Protein AF-A0A6A5API4-F1 (afdb_monomer_lite)

Structure (mmCIF, N/CA/C/O backbone):
data_AF-A0A6A5API4-F1
#
_entry.id   AF-A0A6A5API4-F1
#
loop_
_atom_site.group_PDB
_atom_site.id
_atom_site.type_symbol
_atom_site.label_atom_id
_atom_site.label_alt_id
_atom_site.label_comp_id
_atom_site.label_asym_id
_atom_site.label_entity_id
_atom_site.label_seq_id
_atom_site.pdbx_PDB_ins_code
_atom_site.Cartn_x
_atom_site.Cartn_y
_atom_site.Cartn_z
_atom_site.occupancy
_atom_site.B_iso_or_equiv
_atom_site.auth_seq_id
_atom_site.auth_comp_id
_atom_site.auth_asym_id
_atom_site.auth_atom_id
_atom_site.pdbx_PDB_model_num
ATOM 1 N N . MET A 1 1 ? 27.567 -7.964 13.835 1.00 29.92 1 MET A N 1
ATOM 2 C CA . MET A 1 1 ? 26.357 -7.331 14.400 1.00 29.92 1 MET A CA 1
ATOM 3 C C . MET A 1 1 ? 25.178 -8.213 14.051 1.00 29.92 1 MET A C 1
ATOM 5 O O . MET A 1 1 ? 24.982 -8.498 12.877 1.00 29.92 1 MET A O 1
ATOM 9 N N . ALA A 1 2 ? 24.516 -8.763 15.067 1.00 24.64 2 ALA A N 1
ATOM 10 C CA . ALA A 1 2 ? 23.470 -9.762 14.903 1.00 24.64 2 ALA A CA 1
ATOM 11 C C . ALA A 1 2 ? 22.270 -9.162 14.160 1.00 24.64 2 ALA A C 1
ATOM 13 O O . ALA A 1 2 ? 21.699 -8.164 14.591 1.00 24.64 2 ALA A O 1
ATOM 14 N N . SER A 1 3 ? 21.918 -9.781 13.036 1.00 27.48 3 SER A N 1
ATOM 15 C CA . SER A 1 3 ? 20.654 -9.578 12.340 1.00 27.48 3 SER A CA 1
ATOM 16 C C . SER A 1 3 ? 19.529 -10.035 13.265 1.00 27.48 3 SER A C 1
ATOM 18 O O . SER A 1 3 ? 19.283 -11.233 13.397 1.00 27.48 3 SER A O 1
ATOM 20 N N . THR A 1 4 ? 18.851 -9.093 13.913 1.00 28.34 4 THR A N 1
ATOM 21 C CA . THR A 1 4 ? 17.563 -9.324 14.564 1.00 28.34 4 THR A CA 1
ATOM 22 C C . THR A 1 4 ? 16.522 -9.600 13.483 1.00 28.34 4 THR A C 1
ATOM 24 O O . THR A 1 4 ? 15.825 -8.712 12.995 1.00 28.34 4 THR A O 1
ATOM 27 N N . THR A 1 5 ? 16.419 -10.864 13.079 1.00 35.66 5 THR A N 1
ATOM 28 C CA . THR A 1 5 ? 15.205 -11.392 12.460 1.00 35.66 5 THR A CA 1
ATOM 29 C C . THR A 1 5 ? 14.081 -11.200 13.472 1.00 35.66 5 THR A C 1
ATOM 31 O O . THR A 1 5 ? 13.998 -11.942 14.449 1.00 35.66 5 THR A O 1
ATOM 34 N N . GLY A 1 6 ? 13.275 -10.151 13.302 1.00 35.44 6 GLY A N 1
ATOM 35 C CA . GLY A 1 6 ? 12.105 -9.915 14.139 1.00 35.44 6 GLY A CA 1
ATOM 36 C C . GLY A 1 6 ? 11.166 -11.108 14.018 1.00 35.44 6 GLY A C 1
ATOM 37 O O . GLY A 1 6 ? 10.598 -11.332 12.951 1.00 35.44 6 GLY A O 1
ATOM 38 N N . ALA A 1 7 ? 11.050 -11.894 15.088 1.00 43.47 7 ALA A N 1
ATOM 39 C CA . ALA A 1 7 ? 10.002 -12.895 15.207 1.00 43.47 7 ALA A CA 1
ATOM 40 C C . ALA A 1 7 ? 8.650 -12.198 14.999 1.00 43.47 7 ALA A C 1
ATOM 42 O O . ALA A 1 7 ? 8.415 -11.126 15.561 1.00 43.47 7 ALA A O 1
ATOM 43 N N . ALA A 1 8 ? 7.788 -12.779 14.163 1.00 53.00 8 ALA A N 1
ATOM 44 C CA . ALA A 1 8 ? 6.417 -12.310 14.026 1.00 53.00 8 ALA A CA 1
ATOM 45 C C . ALA A 1 8 ? 5.763 -12.369 15.411 1.00 53.00 8 ALA A C 1
ATOM 47 O O . ALA A 1 8 ? 5.697 -13.442 16.017 1.00 53.00 8 ALA A O 1
ATOM 48 N N . LYS A 1 9 ? 5.351 -11.216 15.943 1.00 64.31 9 LYS A N 1
ATOM 49 C CA . LYS A 1 9 ? 4.597 -11.188 17.193 1.00 64.31 9 LYS A CA 1
ATOM 50 C C . LYS A 1 9 ? 3.247 -11.861 16.961 1.00 64.31 9 LYS A C 1
ATOM 52 O O . LYS A 1 9 ? 2.684 -11.783 15.870 1.00 64.31 9 LYS A O 1
ATOM 57 N N . ARG A 1 10 ? 2.755 -12.571 17.973 1.00 80.81 10 ARG A N 1
ATOM 58 C CA . ARG A 1 10 ? 1.446 -13.230 17.904 1.00 80.81 10 ARG A CA 1
ATOM 59 C C . ARG A 1 10 ? 0.361 -12.164 18.056 1.00 80.81 10 ARG A C 1
ATOM 61 O O . ARG A 1 10 ? 0.526 -11.272 18.872 1.00 80.81 10 ARG A O 1
ATOM 68 N N . HIS A 1 11 ? -0.718 -12.247 17.288 1.00 84.44 11 HIS A N 1
ATOM 69 C CA . HIS A 1 11 ? -1.868 -11.341 17.395 1.00 84.44 11 HIS A CA 1
ATOM 70 C C . HIS A 1 11 ? -3.109 -12.137 17.808 1.00 84.44 11 HIS A C 1
ATOM 72 O O . HIS A 1 11 ? -3.187 -13.337 17.536 1.00 84.44 11 HIS A O 1
ATOM 78 N N . ILE A 1 12 ? -4.066 -11.467 18.447 1.00 88.19 12 ILE A N 1
ATOM 79 C CA . ILE A 1 12 ? -5.386 -12.011 18.798 1.00 88.19 12 ILE A CA 1
ATOM 80 C C . ILE A 1 12 ? -6.491 -11.124 18.216 1.00 88.19 12 ILE A C 1
ATOM 82 O O . ILE A 1 12 ? -6.223 -10.013 17.759 1.00 88.19 12 ILE A O 1
ATOM 86 N N . THR A 1 13 ? -7.72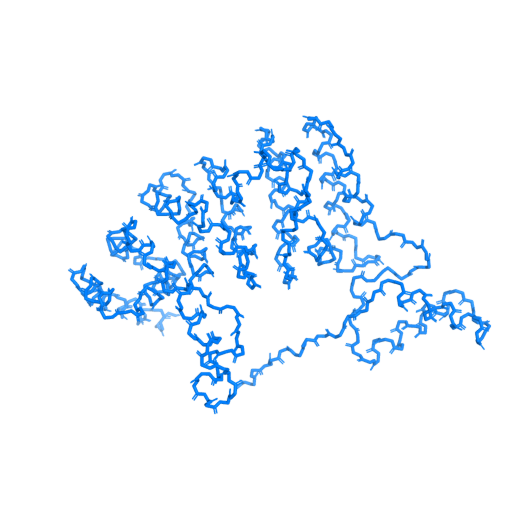4 -11.625 18.216 1.00 87.69 13 THR A N 1
ATOM 87 C CA . THR A 1 13 ? -8.907 -10.848 17.814 1.00 87.69 13 THR A CA 1
ATOM 88 C C . THR A 1 13 ? -9.493 -10.085 19.003 1.00 87.69 13 THR A C 1
ATOM 90 O O . THR A 1 13 ? -9.201 -10.415 20.156 1.00 87.69 13 THR A O 1
ATOM 93 N N . GLN A 1 14 ? -10.332 -9.078 18.735 1.00 89.06 14 GLN A N 1
ATOM 94 C CA . GLN A 1 14 ? -11.056 -8.371 19.798 1.00 89.06 14 GLN A CA 1
ATOM 95 C C . GLN A 1 14 ? -12.008 -9.321 20.533 1.00 89.06 14 GLN A C 1
ATOM 97 O O . GLN A 1 14 ? -12.140 -9.228 21.748 1.00 89.06 14 GLN A O 1
ATOM 102 N N . GLU A 1 15 ? -12.624 -10.265 19.820 1.00 89.81 15 GLU A N 1
ATOM 103 C CA . GLU A 1 15 ? -13.504 -11.280 20.396 1.00 89.81 15 GLU A CA 1
ATOM 104 C C . GLU A 1 15 ? -12.752 -12.154 21.406 1.00 89.81 15 GLU A C 1
ATOM 106 O O . GLU A 1 15 ? -13.217 -12.312 22.530 1.00 89.81 15 GLU A O 1
ATOM 111 N N . THR A 1 16 ? -11.555 -12.634 21.047 1.00 92.31 16 THR A N 1
ATOM 112 C CA . THR A 1 16 ? -10.696 -13.423 21.948 1.00 92.31 16 THR A CA 1
ATOM 113 C C . THR A 1 16 ? -10.280 -12.632 23.189 1.00 92.31 16 THR A C 1
ATOM 115 O O . THR A 1 16 ? -10.214 -13.186 24.283 1.00 92.31 16 THR A O 1
ATOM 118 N N . PHE A 1 17 ? -9.992 -11.336 23.039 1.00 93.69 17 PHE A N 1
ATOM 119 C CA . PHE A 1 17 ? -9.672 -10.482 24.181 1.00 93.69 17 PHE A CA 1
ATOM 120 C C . PHE A 1 17 ? -10.887 -10.298 25.101 1.00 93.69 17 PHE A C 1
ATOM 122 O O . PHE A 1 17 ? -10.774 -10.493 26.307 1.00 93.69 17 PHE A O 1
ATOM 129 N N . ASN A 1 18 ? -12.055 -9.978 24.537 1.00 93.06 18 ASN A N 1
ATOM 130 C CA . ASN A 1 18 ? -13.286 -9.768 25.302 1.00 93.06 18 ASN A CA 1
ATOM 131 C C . ASN A 1 18 ? -13.759 -11.046 26.010 1.00 93.06 18 ASN A C 1
ATOM 133 O O . ASN A 1 18 ? -14.311 -10.963 27.102 1.00 93.06 18 ASN A O 1
ATOM 137 N N . GLU A 1 19 ? -13.569 -12.214 25.392 1.00 94.56 19 GLU A N 1
ATOM 138 C CA . GLU A 1 19 ? -13.860 -13.516 26.002 1.00 94.56 19 GLU A CA 1
ATOM 139 C C . GLU A 1 19 ? -12.984 -13.755 27.232 1.00 94.56 19 GLU A C 1
ATOM 141 O O . GLU A 1 19 ? -13.527 -13.993 28.302 1.00 94.56 19 GLU A O 1
ATOM 146 N N . CYS A 1 20 ? -11.671 -13.538 27.123 1.00 94.50 20 CYS A N 1
ATOM 147 C CA . CYS A 1 20 ? -10.743 -13.637 28.253 1.00 94.50 20 CYS A CA 1
ATOM 148 C C . CYS A 1 20 ? -11.100 -12.673 29.402 1.00 94.50 20 CYS A C 1
ATOM 150 O O . CYS A 1 20 ? -11.129 -13.066 30.564 1.00 94.50 20 CYS A O 1
ATOM 152 N N . VAL A 1 21 ? -11.443 -11.416 29.095 1.00 94.94 21 VAL A N 1
ATOM 153 C CA . VAL A 1 21 ? -11.881 -10.461 30.129 1.00 94.94 21 VAL A CA 1
ATOM 154 C C . VAL A 1 21 ? -13.167 -10.941 30.809 1.00 94.94 21 VAL A C 1
ATOM 156 O O . VAL A 1 21 ? -13.280 -10.847 32.028 1.00 94.94 21 VAL A O 1
ATOM 159 N N . ARG A 1 22 ? -14.127 -11.483 30.049 1.00 94.38 22 ARG A N 1
ATOM 160 C CA . ARG A 1 22 ? -15.382 -12.009 30.601 1.00 94.38 22 ARG A CA 1
ATOM 161 C C . ARG A 1 22 ? -15.150 -13.240 31.474 1.00 94.38 22 ARG A C 1
ATOM 163 O O . ARG A 1 22 ? -15.705 -13.299 32.564 1.00 94.38 22 ARG A O 1
ATOM 170 N N . GLU A 1 23 ? -14.302 -14.167 31.035 1.00 94.88 23 GLU A N 1
ATOM 171 C CA . GLU A 1 23 ? -13.872 -15.319 31.836 1.00 94.88 23 GLU A CA 1
ATOM 172 C C . GLU A 1 23 ? -13.218 -14.855 33.141 1.00 94.88 23 GLU A C 1
ATOM 174 O O . GLU A 1 23 ? -13.574 -15.343 34.208 1.00 94.88 23 GLU A O 1
ATOM 179 N N . ASN A 1 24 ? -12.355 -13.834 33.096 1.00 94.56 24 ASN A N 1
ATOM 180 C CA . ASN A 1 24 ? -11.731 -13.295 34.303 1.00 94.56 24 ASN A CA 1
ATOM 181 C C . ASN A 1 24 ? -12.751 -12.698 35.287 1.00 94.56 24 ASN A C 1
ATOM 183 O O . ASN A 1 24 ? -12.619 -12.862 36.502 1.00 94.56 24 ASN A O 1
ATOM 187 N N . MET A 1 25 ? -13.782 -12.020 34.776 1.00 95.31 25 MET A N 1
ATOM 188 C CA . MET A 1 25 ? -14.875 -11.499 35.602 1.00 95.31 25 MET A CA 1
ATOM 189 C C . MET A 1 25 ? -15.737 -12.620 36.195 1.00 95.31 25 MET A C 1
ATOM 191 O O . MET A 1 25 ? -16.118 -12.532 37.357 1.00 95.31 25 MET A O 1
ATOM 195 N N . GLU A 1 26 ? -16.054 -13.659 35.418 1.00 95.38 26 GLU A N 1
ATOM 196 C CA . GLU A 1 26 ? -16.953 -14.749 35.825 1.00 95.38 26 GLU A CA 1
ATOM 197 C C . GLU A 1 26 ? -16.276 -15.789 36.733 1.00 95.38 26 GLU A C 1
ATOM 199 O O . GLU A 1 26 ? -16.894 -16.266 37.684 1.00 95.38 26 GLU A O 1
ATOM 204 N N . GLU A 1 27 ? -15.021 -16.153 36.463 1.00 95.69 27 GLU A N 1
ATOM 205 C CA . GLU A 1 27 ? -14.302 -17.197 37.206 1.00 95.69 27 GLU A CA 1
ATOM 206 C C . GLU A 1 27 ? -13.616 -16.670 38.471 1.00 95.69 27 GLU A C 1
ATOM 208 O O . GLU A 1 27 ? -13.481 -17.408 39.452 1.00 95.69 27 GLU A O 1
ATOM 213 N N . PHE A 1 28 ? -13.184 -15.404 38.462 1.00 93.62 28 PHE A N 1
ATOM 214 C CA . PHE A 1 28 ? -12.430 -14.799 39.565 1.00 93.62 28 PHE A CA 1
ATOM 215 C C . PHE A 1 28 ? -13.157 -13.632 40.252 1.00 93.62 28 PHE A C 1
ATOM 217 O O . PHE A 1 28 ? -12.555 -12.982 41.108 1.00 93.62 28 PHE A O 1
ATOM 224 N N . ASP A 1 29 ? -14.426 -13.366 39.906 1.00 93.25 29 ASP A N 1
ATOM 225 C CA . ASP A 1 29 ? -15.250 -12.270 40.451 1.00 93.25 29 ASP A CA 1
ATOM 226 C C . ASP A 1 29 ? -14.553 -10.889 40.376 1.00 93.25 29 ASP A C 1
ATOM 228 O O . ASP A 1 29 ? -14.732 -10.020 41.237 1.00 93.25 29 ASP A O 1
ATOM 232 N N . MET A 1 30 ? -13.715 -10.679 39.353 1.00 93.69 30 MET A N 1
ATOM 233 C CA . MET A 1 30 ? -12.985 -9.425 39.158 1.00 93.69 30 MET A CA 1
ATOM 234 C C . MET A 1 30 ? -13.907 -8.320 38.634 1.00 93.69 30 MET A C 1
ATOM 236 O O . MET A 1 30 ? -14.801 -8.555 37.819 1.00 93.69 30 MET A O 1
ATOM 240 N N . ILE A 1 31 ? -13.652 -7.077 39.052 1.00 94.38 31 ILE A N 1
ATOM 241 C CA . ILE A 1 31 ? -14.267 -5.915 38.401 1.00 94.38 31 ILE A CA 1
ATOM 242 C C . ILE A 1 31 ? -13.677 -5.730 36.998 1.00 94.38 31 ILE A C 1
ATOM 244 O O . ILE A 1 31 ? -12.541 -6.122 36.744 1.00 94.38 31 ILE A O 1
ATOM 248 N N . GLU A 1 32 ? -14.431 -5.102 36.095 1.00 92.56 32 GLU A N 1
ATOM 249 C CA . GLU A 1 32 ? -14.048 -4.946 34.683 1.00 92.56 32 GLU A CA 1
ATOM 250 C C . GLU A 1 32 ? -12.646 -4.337 34.502 1.00 92.56 32 GLU A C 1
ATOM 252 O O . GLU A 1 32 ? -11.853 -4.841 33.712 1.00 92.56 32 GLU A O 1
ATOM 257 N N . GLU A 1 33 ? -12.311 -3.293 35.267 1.00 93.00 33 GLU A N 1
ATOM 258 C CA . GLU A 1 33 ? -11.001 -2.632 35.189 1.00 93.00 33 GLU A CA 1
ATOM 259 C C . GLU A 1 33 ? -9.847 -3.588 35.538 1.00 93.00 33 GLU A C 1
ATOM 261 O O . GLU A 1 33 ? -8.835 -3.624 34.832 1.00 93.00 33 GLU A O 1
ATOM 266 N N . ASP A 1 34 ? -10.025 -4.404 36.579 1.00 94.06 34 ASP A N 1
ATOM 267 C CA . ASP A 1 34 ? -9.032 -5.381 37.032 1.00 94.06 34 ASP A CA 1
ATOM 268 C C . ASP A 1 34 ? -8.939 -6.563 36.058 1.00 94.06 34 ASP A C 1
ATOM 270 O O . ASP A 1 34 ? -7.839 -6.983 35.697 1.00 94.06 34 ASP A O 1
ATOM 274 N N . ALA A 1 35 ? -10.079 -7.047 35.555 1.00 95.44 35 ALA A N 1
ATOM 275 C CA . ALA A 1 35 ? -10.141 -8.129 34.575 1.00 95.44 35 ALA A CA 1
ATOM 276 C C . ALA A 1 35 ? -9.453 -7.750 33.251 1.00 95.44 35 ALA A C 1
ATOM 278 O O . ALA A 1 35 ? -8.732 -8.564 32.667 1.00 95.44 35 ALA A O 1
ATOM 279 N N . ILE A 1 36 ? -9.627 -6.502 32.794 1.00 94.12 36 ILE A N 1
ATOM 280 C CA . ILE A 1 36 ? -8.924 -5.948 31.627 1.00 94.12 36 ILE A CA 1
ATOM 281 C C . ILE A 1 36 ? -7.418 -5.879 31.894 1.00 94.12 36 ILE A C 1
ATOM 283 O O . ILE A 1 36 ? -6.628 -6.283 31.036 1.00 94.12 36 ILE A O 1
ATOM 287 N N . ALA A 1 37 ? -7.003 -5.366 33.056 1.00 94.00 37 ALA A N 1
ATOM 288 C CA . ALA A 1 37 ? -5.587 -5.261 33.407 1.00 94.00 37 ALA A CA 1
ATOM 289 C C . ALA A 1 37 ? -4.903 -6.638 33.471 1.00 94.00 37 ALA A C 1
ATOM 291 O O . ALA A 1 37 ? -3.771 -6.795 32.993 1.00 94.00 37 ALA A O 1
ATOM 292 N N . ASP A 1 38 ? -5.602 -7.642 34.000 1.00 95.25 38 ASP A N 1
ATOM 293 C CA . ASP A 1 38 ? -5.098 -9.010 34.086 1.00 95.25 38 ASP A CA 1
ATOM 294 C C . ASP A 1 38 ? -5.011 -9.672 32.703 1.00 95.25 38 ASP A C 1
ATOM 296 O O . ASP A 1 38 ? -3.948 -10.172 32.328 1.00 95.25 38 ASP A O 1
ATOM 300 N N . ALA A 1 39 ? -6.052 -9.552 31.868 1.00 95.00 39 ALA A N 1
ATOM 301 C CA . ALA A 1 39 ? -6.040 -10.061 30.493 1.00 95.00 39 ALA A CA 1
ATOM 302 C C . ALA A 1 39 ? -4.907 -9.440 29.653 1.00 95.00 39 ALA A C 1
ATOM 304 O O . ALA A 1 39 ? -4.202 -10.142 28.919 1.00 95.00 39 ALA A O 1
ATOM 305 N N . VAL A 1 40 ? -4.675 -8.126 29.785 1.00 94.06 40 VAL A N 1
ATOM 306 C CA . VAL A 1 40 ? -3.535 -7.441 29.148 1.00 94.06 40 VAL A CA 1
ATOM 307 C C . VAL A 1 40 ? -2.217 -8.076 29.589 1.00 94.06 40 VAL A C 1
ATOM 309 O O . VAL A 1 40 ? -1.406 -8.452 28.741 1.00 94.06 40 VAL A O 1
ATOM 312 N N . THR A 1 41 ? -2.025 -8.258 30.897 1.00 94.56 41 THR A N 1
ATOM 313 C CA . THR A 1 41 ? -0.806 -8.858 31.461 1.00 94.56 41 THR A CA 1
ATOM 314 C C . THR A 1 41 ? -0.608 -10.293 30.969 1.00 94.56 41 THR A C 1
ATOM 316 O O . THR A 1 41 ? 0.494 -10.673 30.555 1.00 94.56 41 THR A O 1
ATOM 319 N N . GLN A 1 42 ? -1.676 -11.090 30.939 1.00 94.44 42 GLN A N 1
ATOM 320 C CA . GLN A 1 42 ? -1.658 -12.475 30.484 1.00 94.44 42 GLN A CA 1
ATOM 321 C C . GLN A 1 42 ? -1.228 -12.586 29.017 1.00 94.44 42 GLN A C 1
ATOM 323 O O . GLN A 1 42 ? -0.357 -13.401 28.694 1.00 94.44 42 GLN A O 1
ATOM 328 N N . PHE A 1 43 ? -1.791 -11.776 28.121 1.00 94.69 43 PHE A N 1
ATOM 329 C CA . PHE A 1 43 ? -1.445 -11.812 26.699 1.00 94.69 43 PHE A CA 1
ATOM 330 C C . PHE A 1 43 ? -0.052 -11.233 26.420 1.00 94.69 43 PHE A C 1
ATOM 332 O O . PHE A 1 43 ? 0.726 -11.835 25.671 1.00 94.69 43 PHE A O 1
ATOM 339 N N . GLU A 1 44 ? 0.318 -10.123 27.063 1.00 93.19 44 GLU A N 1
ATOM 340 C CA . GLU A 1 44 ? 1.654 -9.533 26.917 1.00 93.19 44 GLU A CA 1
ATOM 341 C C . GLU A 1 44 ? 2.752 -10.486 27.420 1.00 93.19 44 GLU A C 1
ATOM 343 O O . GLU A 1 44 ? 3.783 -10.634 26.757 1.00 93.19 44 GLU A O 1
ATOM 348 N N . SER A 1 45 ? 2.513 -11.222 28.516 1.00 91.81 45 SER A N 1
ATOM 349 C CA . SER A 1 45 ? 3.455 -12.233 29.034 1.00 91.81 45 SER A CA 1
ATOM 350 C C . SER A 1 45 ? 3.692 -13.396 28.059 1.00 91.81 45 SER A C 1
ATOM 352 O O . SER A 1 45 ? 4.771 -13.991 28.032 1.00 91.81 45 SER A O 1
ATOM 354 N N . GLN A 1 46 ? 2.716 -13.680 27.192 1.00 91.25 46 GLN A N 1
ATOM 355 C CA . GLN A 1 46 ? 2.821 -14.659 26.111 1.00 91.25 46 GLN A CA 1
ATOM 356 C C . GLN A 1 46 ? 3.447 -14.066 24.836 1.00 91.25 46 GLN A C 1
ATOM 358 O O . GLN A 1 46 ? 3.622 -14.772 23.837 1.00 91.25 46 GLN A O 1
ATOM 363 N N . GLY A 1 47 ? 3.814 -12.784 24.838 1.00 87.88 47 GLY A N 1
ATOM 364 C CA . GLY A 1 47 ? 4.359 -12.088 23.675 1.00 87.88 47 GLY A CA 1
ATOM 365 C C . GLY A 1 47 ? 3.319 -11.818 22.585 1.00 87.88 47 GLY A C 1
ATOM 366 O O . GLY A 1 47 ? 3.675 -11.790 21.402 1.00 87.88 47 GLY A O 1
ATOM 367 N N . VAL A 1 48 ? 2.045 -11.675 22.966 1.00 90.19 48 VAL A N 1
ATOM 368 C CA . VAL A 1 48 ? 0.981 -11.211 22.069 1.00 90.19 48 VAL A CA 1
ATOM 369 C C . VAL A 1 48 ? 1.072 -9.693 21.912 1.00 90.19 48 VAL A C 1
ATOM 371 O O . VAL A 1 48 ? 1.274 -8.968 22.883 1.00 90.19 48 VAL A O 1
ATOM 374 N N . ASP A 1 49 ? 0.939 -9.205 20.681 1.00 86.19 49 ASP A N 1
ATOM 375 C CA . ASP A 1 49 ? 0.830 -7.782 20.379 1.00 86.19 49 ASP A CA 1
ATOM 376 C C . ASP A 1 49 ? -0.634 -7.335 20.470 1.00 86.19 49 ASP A C 1
ATOM 378 O O . ASP A 1 49 ? -1.475 -7.752 19.672 1.00 86.19 49 ASP A O 1
ATOM 382 N N . LEU A 1 50 ? -0.926 -6.482 21.451 1.00 88.69 50 LEU A N 1
ATOM 383 C CA . LEU A 1 50 ? -2.256 -5.921 21.698 1.00 88.69 50 LEU A CA 1
ATOM 384 C C . LEU A 1 50 ? -2.446 -4.536 21.064 1.00 88.69 50 LEU A C 1
ATOM 386 O O . LEU A 1 50 ? -3.426 -3.860 21.364 1.00 88.69 50 LEU A O 1
ATOM 390 N N . SER A 1 51 ? -1.529 -4.079 20.204 1.00 85.81 51 SER A N 1
ATOM 391 C CA . SER A 1 51 ? -1.604 -2.732 19.620 1.00 85.81 51 SER A CA 1
ATOM 392 C C . SER A 1 51 ? -2.896 -2.476 18.849 1.00 85.81 51 SER A C 1
ATOM 394 O O . SER A 1 51 ? -3.334 -1.335 18.833 1.00 85.81 51 SER A O 1
ATOM 396 N N . THR A 1 52 ? -3.522 -3.497 18.253 1.00 85.69 52 THR A N 1
ATOM 397 C CA . THR A 1 52 ? -4.791 -3.395 17.507 1.00 85.69 52 THR A CA 1
ATOM 398 C C . THR A 1 52 ? -6.045 -3.620 18.360 1.00 85.69 52 THR A C 1
ATOM 400 O O . THR A 1 52 ? -7.151 -3.562 17.821 1.00 85.69 52 THR A O 1
ATOM 403 N N . ILE A 1 53 ? -5.893 -3.916 19.653 1.00 88.06 53 ILE A N 1
ATOM 404 C CA . ILE A 1 53 ? -6.986 -4.279 20.564 1.00 88.06 53 ILE A CA 1
ATOM 405 C C . ILE A 1 53 ? -7.437 -3.052 21.352 1.00 88.06 53 ILE A C 1
ATOM 407 O O . ILE A 1 53 ? -6.620 -2.337 21.931 1.00 88.06 53 ILE A O 1
ATOM 411 N N . VAL A 1 54 ? -8.751 -2.834 21.407 1.00 86.31 54 VAL A N 1
ATOM 412 C CA . VAL A 1 54 ? -9.361 -1.847 22.298 1.00 86.31 54 VAL A CA 1
ATOM 413 C C . VAL A 1 54 ? -9.446 -2.444 23.694 1.00 86.31 54 VAL A C 1
ATOM 415 O O . VAL A 1 54 ? -10.036 -3.505 23.892 1.00 86.31 54 VAL A O 1
ATOM 418 N N . LYS A 1 55 ? -8.879 -1.744 24.675 1.00 88.56 55 LYS A N 1
ATOM 419 C CA . LYS A 1 55 ? -8.868 -2.156 26.087 1.00 88.56 55 LYS A CA 1
ATOM 420 C C . LYS A 1 55 ? -10.168 -1.756 26.800 1.00 88.56 55 LYS A C 1
ATOM 422 O O . LYS A 1 55 ? -10.133 -1.022 27.781 1.00 88.56 55 LYS A O 1
ATOM 427 N N . ALA A 1 56 ? -11.302 -2.177 26.245 1.00 83.44 56 ALA A N 1
ATOM 428 C CA . ALA A 1 56 ? -12.645 -1.963 26.784 1.00 83.44 56 ALA A CA 1
ATOM 429 C C . ALA A 1 56 ? -13.591 -3.059 26.265 1.00 83.44 56 ALA A C 1
ATOM 431 O O . ALA A 1 56 ? -13.462 -3.479 25.110 1.00 83.44 56 ALA A O 1
ATOM 432 N N . LEU A 1 57 ? -14.540 -3.507 27.090 1.00 80.06 57 LEU A N 1
ATOM 433 C CA . LEU A 1 57 ? -15.491 -4.551 26.706 1.00 80.06 57 LEU A CA 1
ATOM 434 C C . LEU A 1 57 ? -16.541 -4.049 25.714 1.00 80.06 57 LEU A C 1
ATOM 436 O O . LEU A 1 57 ? -17.063 -2.945 25.837 1.00 80.06 57 LEU A O 1
ATOM 440 N N . ASP A 1 58 ? -16.863 -4.895 24.733 1.00 75.56 58 ASP A N 1
ATOM 441 C CA . ASP A 1 58 ? -17.960 -4.711 23.770 1.00 75.56 58 ASP A CA 1
ATOM 442 C C . ASP A 1 58 ? -17.951 -3.369 23.002 1.00 75.56 58 ASP A C 1
ATOM 444 O O . ASP A 1 58 ? -18.952 -2.945 22.418 1.00 75.56 58 ASP A O 1
ATOM 448 N N . VAL A 1 59 ? -16.786 -2.718 22.928 1.00 79.19 59 VAL A N 1
ATOM 449 C CA . VAL A 1 59 ? -16.576 -1.494 22.151 1.00 79.19 59 VAL A CA 1
ATOM 450 C C . VAL A 1 59 ? -16.115 -1.842 20.738 1.00 79.19 59 VAL A C 1
ATOM 452 O O . VAL A 1 59 ? -15.106 -2.513 20.524 1.00 79.19 59 VAL A O 1
ATOM 455 N N . VAL A 1 60 ? -16.824 -1.320 19.735 1.00 81.38 60 VAL A N 1
ATOM 456 C CA . VAL A 1 60 ? -16.350 -1.354 18.346 1.00 81.38 60 VAL A CA 1
ATOM 457 C C . VAL A 1 60 ? -15.159 -0.413 18.214 1.00 81.38 60 VAL A C 1
ATOM 459 O O . VAL A 1 60 ? -15.258 0.764 18.558 1.00 81.38 60 VAL A O 1
ATOM 462 N N . HIS A 1 61 ? -14.056 -0.903 17.646 1.00 86.25 61 HIS A N 1
ATOM 463 C CA . HIS A 1 61 ? -12.875 -0.074 17.436 1.00 86.25 61 HIS A CA 1
ATOM 464 C C . HIS A 1 61 ? -13.234 1.225 16.677 1.00 86.25 61 HIS A C 1
ATOM 466 O O . HIS A 1 61 ? -13.830 1.151 15.600 1.00 86.25 61 HIS A O 1
ATOM 472 N N . PRO A 1 62 ? -12.841 2.421 17.157 1.00 88.75 62 PRO A N 1
ATOM 473 C CA . PRO A 1 62 ? -13.235 3.692 16.536 1.00 88.75 62 PRO A CA 1
ATOM 474 C C . PRO A 1 62 ? -12.882 3.795 15.045 1.00 88.75 62 PRO A C 1
ATOM 476 O O . PRO A 1 62 ? -13.686 4.240 14.229 1.00 88.75 62 PRO A O 1
ATOM 479 N N . VAL A 1 63 ? -11.709 3.285 14.658 1.00 90.44 63 VAL A N 1
ATOM 480 C CA . VAL A 1 63 ? -11.298 3.154 13.251 1.00 90.44 63 VAL A CA 1
ATOM 481 C C . VAL A 1 63 ? -12.261 2.323 12.392 1.00 90.44 63 VAL A C 1
ATOM 483 O O . VAL A 1 63 ? -12.527 2.689 11.250 1.00 90.44 63 VAL A O 1
ATOM 486 N N . LEU A 1 64 ? -12.822 1.234 12.934 1.00 89.50 64 LEU A N 1
ATOM 487 C CA . LEU A 1 64 ? -13.809 0.398 12.248 1.00 89.50 64 LEU A CA 1
ATOM 488 C C . LEU A 1 64 ? -15.119 1.158 12.058 1.00 89.50 64 LEU A C 1
ATOM 490 O O . LEU A 1 64 ? -15.715 1.093 10.986 1.00 89.50 64 LEU A O 1
ATOM 494 N N . ALA A 1 65 ? -15.555 1.892 13.083 1.00 91.25 65 ALA A N 1
ATOM 495 C CA . ALA A 1 65 ? -16.741 2.734 12.995 1.00 91.25 65 ALA A CA 1
ATOM 496 C C . ALA A 1 65 ? -16.565 3.833 11.931 1.00 91.25 65 ALA A C 1
ATOM 498 O O . ALA A 1 65 ? -17.433 3.996 11.076 1.00 91.25 65 ALA A O 1
ATOM 499 N N . ALA A 1 66 ? -15.418 4.518 11.914 1.00 93.88 66 ALA A N 1
ATOM 500 C CA . ALA A 1 66 ? -15.106 5.541 10.914 1.00 93.88 66 ALA A CA 1
ATOM 501 C C . ALA A 1 66 ? -15.064 4.974 9.482 1.00 93.88 66 ALA A C 1
ATOM 503 O O . ALA A 1 66 ? -15.620 5.574 8.563 1.00 93.88 66 ALA A O 1
ATOM 504 N N . LEU A 1 67 ? -14.466 3.793 9.283 1.00 92.75 67 LEU A N 1
ATOM 505 C CA . LEU A 1 67 ? -14.463 3.116 7.982 1.00 92.75 67 LEU A CA 1
ATOM 506 C C . LEU A 1 67 ? -15.873 2.723 7.527 1.00 92.75 67 LEU A C 1
ATOM 508 O O . LEU A 1 67 ? -16.197 2.927 6.361 1.00 92.75 67 LEU A O 1
ATOM 512 N N . LYS A 1 68 ? -16.723 2.224 8.435 1.00 92.00 68 LYS A N 1
ATOM 513 C CA . LYS A 1 68 ? -18.127 1.901 8.129 1.00 92.00 68 LYS A CA 1
ATOM 514 C C . LYS A 1 68 ? -18.926 3.130 7.702 1.00 92.00 68 LYS A C 1
ATOM 516 O O . LYS A 1 68 ? -19.757 3.015 6.810 1.00 92.00 68 LYS A O 1
ATOM 521 N N . VAL A 1 69 ? -18.669 4.297 8.299 1.00 94.31 69 VAL A N 1
ATOM 522 C CA . VAL A 1 69 ? -19.301 5.560 7.877 1.00 94.31 69 VAL A CA 1
ATOM 523 C C . VAL A 1 69 ? -18.921 5.891 6.433 1.00 94.31 69 VAL A C 1
ATOM 525 O O . VAL A 1 69 ? -19.806 6.147 5.623 1.00 94.31 69 VAL A O 1
ATOM 528 N N . ILE A 1 70 ? -17.629 5.810 6.090 1.00 94.00 70 ILE A N 1
ATOM 529 C CA . ILE A 1 70 ? -17.163 6.045 4.714 1.00 94.00 70 ILE A CA 1
ATOM 530 C C . ILE A 1 70 ? -17.722 4.993 3.757 1.00 94.00 70 ILE A C 1
ATOM 532 O O . ILE A 1 70 ? -18.040 5.314 2.620 1.00 94.00 70 ILE A O 1
ATOM 536 N N . GLU A 1 71 ? -17.821 3.731 4.166 1.00 90.38 71 GLU A N 1
ATOM 537 C CA . GLU A 1 71 ? -18.346 2.651 3.324 1.00 90.38 71 GLU A CA 1
ATOM 538 C C . GLU A 1 71 ? -19.849 2.813 3.048 1.00 90.38 71 GLU A C 1
ATOM 540 O O . GLU A 1 71 ? -20.285 2.606 1.917 1.00 90.38 71 GLU A O 1
ATOM 545 N N . ALA A 1 72 ? -20.624 3.242 4.048 1.00 90.38 72 ALA A N 1
ATOM 546 C CA . ALA A 1 72 ? -22.071 3.430 3.947 1.00 90.38 72 ALA A CA 1
ATOM 547 C C . ALA A 1 72 ? -22.490 4.712 3.203 1.00 90.38 72 ALA A C 1
ATOM 549 O O . ALA A 1 72 ? -23.644 4.822 2.787 1.00 90.38 72 ALA A O 1
ATOM 550 N N . ASP A 1 73 ? -21.592 5.688 3.044 1.00 89.25 73 ASP A N 1
ATOM 551 C CA . ASP A 1 73 ? -21.913 6.959 2.392 1.00 89.25 73 ASP A CA 1
ATOM 552 C C . ASP A 1 73 ? -22.110 6.796 0.877 1.00 89.25 73 ASP A C 1
ATOM 554 O O . ASP A 1 73 ? -21.170 6.833 0.092 1.00 89.25 73 ASP A O 1
ATOM 558 N N . GLU A 1 74 ? -23.335 6.625 0.403 1.00 85.19 74 GLU A N 1
ATOM 559 C CA . GLU A 1 74 ? -23.579 6.505 -1.038 1.00 85.19 74 GLU A CA 1
ATOM 560 C C . GLU A 1 74 ? -23.532 7.831 -1.813 1.00 85.19 74 GLU A C 1
ATOM 562 O O . GLU A 1 74 ? -23.737 7.816 -3.030 1.00 85.19 74 GLU A O 1
ATOM 567 N N . SER A 1 75 ? -23.283 8.961 -1.145 1.00 86.69 75 SER A N 1
ATOM 568 C CA . SER A 1 75 ? -23.225 10.263 -1.801 1.00 86.69 75 SER A CA 1
ATOM 569 C C . SER A 1 75 ? -21.906 10.478 -2.552 1.00 86.69 75 SER A C 1
ATOM 571 O O . SER A 1 75 ? -20.860 9.919 -2.215 1.00 86.69 75 SER A O 1
ATOM 573 N N . ASP A 1 76 ? -21.966 11.330 -3.576 1.00 83.50 76 ASP A N 1
ATOM 574 C CA . ASP A 1 76 ? -20.794 11.841 -4.294 1.00 83.50 76 ASP A CA 1
ATOM 575 C C . ASP A 1 76 ? -20.335 13.204 -3.719 1.00 83.50 76 ASP A C 1
ATOM 577 O O . ASP A 1 76 ? -19.663 13.979 -4.400 1.00 83.50 76 ASP A O 1
ATOM 581 N N . ASP A 1 77 ? -20.720 13.538 -2.478 1.00 91.06 77 ASP A N 1
ATOM 582 C CA . ASP A 1 77 ? -20.327 14.795 -1.831 1.00 91.06 77 ASP A CA 1
ATOM 583 C C . ASP A 1 77 ? -18.876 14.723 -1.332 1.00 91.06 77 ASP A C 1
ATOM 585 O O . ASP A 1 77 ? -18.567 14.173 -0.272 1.00 91.06 77 ASP A O 1
ATOM 589 N N . GLU A 1 78 ? -17.965 15.328 -2.095 1.00 92.81 78 GLU A N 1
ATOM 590 C CA . GLU A 1 78 ? -16.545 15.386 -1.746 1.00 92.81 78 GLU A CA 1
ATOM 591 C C . GLU A 1 78 ? -16.272 16.147 -0.439 1.00 92.81 78 GLU A C 1
ATOM 593 O O . GLU A 1 78 ? -15.297 15.837 0.245 1.00 92.81 78 GLU A O 1
ATOM 598 N N . THR A 1 79 ? -17.133 17.093 -0.046 1.00 94.19 79 THR A N 1
ATOM 599 C CA . THR A 1 79 ? -16.994 17.811 1.233 1.00 94.19 79 THR A CA 1
ATOM 600 C C . THR A 1 79 ? -17.303 16.877 2.396 1.00 94.19 79 THR A C 1
ATOM 602 O O . THR A 1 79 ? -16.564 16.848 3.382 1.00 94.19 79 THR A O 1
ATOM 605 N N . CYS A 1 80 ? -18.362 16.074 2.263 1.00 94.69 80 CYS A N 1
ATOM 606 C CA . CYS A 1 80 ? -18.706 15.032 3.227 1.00 94.69 80 CYS A CA 1
ATOM 607 C C . CYS A 1 80 ? -17.563 14.016 3.357 1.00 94.69 80 CYS A C 1
ATOM 609 O O . CYS A 1 80 ? -17.070 13.772 4.463 1.00 94.69 80 CYS A O 1
ATOM 611 N N . LEU A 1 81 ? -17.056 13.515 2.224 1.00 95.44 81 LEU A N 1
ATOM 612 C CA . LEU A 1 81 ? -15.915 12.599 2.200 1.00 95.44 81 LEU A CA 1
ATOM 613 C C . LEU A 1 81 ? -14.673 13.215 2.860 1.00 95.44 81 LEU A C 1
ATOM 615 O O . LEU A 1 81 ? -13.977 12.534 3.613 1.00 95.44 81 LEU A O 1
ATOM 619 N N . HIS A 1 82 ? -14.393 14.499 2.621 1.00 96.31 82 HIS A N 1
ATOM 620 C CA . HIS A 1 82 ? -13.275 15.197 3.254 1.00 96.31 82 HIS A CA 1
ATOM 621 C C . HIS A 1 82 ? -13.387 15.174 4.782 1.00 96.31 82 HIS A C 1
ATOM 623 O O . HIS A 1 82 ? -12.433 14.805 5.465 1.00 96.31 82 HIS A O 1
ATOM 629 N N . VAL A 1 83 ? -14.559 15.517 5.322 1.00 96.62 83 VAL A N 1
ATOM 630 C CA . VAL A 1 83 ? -14.815 15.509 6.771 1.00 96.62 83 VAL A CA 1
ATOM 631 C C . VAL A 1 83 ? -14.657 14.102 7.349 1.00 96.62 83 VAL A C 1
ATOM 633 O O . VAL A 1 83 ? -14.015 13.932 8.386 1.00 96.62 83 VAL A O 1
ATOM 636 N N . GLN A 1 84 ? -15.175 13.081 6.666 1.00 96.62 84 GLN A N 1
ATOM 637 C CA . GLN A 1 84 ? -15.030 11.689 7.096 1.00 96.62 84 GLN A CA 1
ATOM 638 C C . GLN A 1 84 ? -13.567 11.224 7.089 1.00 96.62 84 GLN A C 1
ATOM 640 O O . GLN A 1 84 ? -13.133 10.530 8.009 1.00 96.62 84 GLN A O 1
ATOM 645 N N . LEU A 1 85 ? -12.785 11.626 6.083 1.00 96.69 85 LEU A N 1
ATOM 646 C CA . LEU A 1 85 ? -11.354 11.331 6.013 1.00 96.69 85 LEU A CA 1
ATOM 647 C C . LEU A 1 85 ? -10.575 12.015 7.142 1.00 96.69 85 LEU A C 1
ATOM 649 O O . LEU A 1 85 ? -9.682 11.391 7.714 1.00 96.69 85 LEU A O 1
ATOM 653 N N . VAL A 1 86 ? -10.916 13.261 7.494 1.00 95.81 86 VAL A N 1
ATOM 654 C CA . VAL A 1 86 ? -10.334 13.948 8.661 1.00 95.81 86 VAL A CA 1
ATOM 655 C C . VAL A 1 86 ? -10.661 13.180 9.940 1.00 95.81 86 VAL A C 1
ATOM 657 O O . VAL A 1 86 ? -9.748 12.845 10.693 1.00 95.81 86 VAL A O 1
ATOM 660 N N . ALA A 1 87 ? -11.930 12.815 10.142 1.00 94.50 87 ALA A N 1
ATOM 661 C CA . ALA A 1 87 ? -12.355 12.051 11.313 1.00 94.50 87 ALA A CA 1
ATOM 662 C C . ALA A 1 87 ? -11.620 10.704 11.424 1.00 94.50 87 ALA A C 1
ATOM 664 O O . ALA A 1 87 ? -11.196 10.320 12.515 1.00 94.50 87 ALA A O 1
ATOM 665 N N . LEU A 1 88 ? -11.412 10.012 10.297 1.00 94.75 88 LEU A N 1
ATOM 666 C CA . LEU A 1 88 ? -10.626 8.780 10.231 1.00 94.75 88 LEU A CA 1
ATOM 667 C C . LEU A 1 88 ? -9.144 9.017 10.563 1.00 94.75 88 LEU A C 1
ATOM 669 O O . LEU A 1 88 ? -8.556 8.238 11.311 1.00 94.75 88 LEU A O 1
ATOM 673 N N . GLN A 1 89 ? -8.531 10.088 10.048 1.00 92.81 89 GLN A N 1
ATOM 674 C CA . GLN A 1 89 ? -7.149 10.439 10.391 1.00 92.81 89 GLN A CA 1
ATOM 675 C C . GLN A 1 89 ? -6.978 10.807 11.864 1.00 92.81 89 GLN A C 1
ATOM 677 O O . GLN A 1 89 ? -5.907 10.568 12.423 1.00 92.81 89 GLN A O 1
ATOM 682 N N . ASP A 1 90 ? -7.998 11.363 12.507 1.00 91.44 90 ASP A N 1
ATOM 683 C CA . ASP A 1 90 ? -7.951 11.626 13.941 1.00 91.44 90 ASP A CA 1
ATOM 684 C C . ASP A 1 90 ? -7.963 10.322 14.751 1.00 91.44 90 ASP A C 1
ATOM 686 O O . ASP A 1 90 ? -7.186 10.202 15.699 1.00 91.44 90 ASP A O 1
ATOM 690 N N . GLN A 1 91 ? -8.675 9.281 14.292 1.00 90.38 91 GLN A N 1
ATOM 691 C CA . GLN A 1 91 ? -8.589 7.939 14.898 1.00 90.38 91 GLN A CA 1
ATOM 692 C C . GLN A 1 91 ? -7.190 7.317 14.783 1.00 90.38 91 GLN A C 1
ATOM 694 O O . GLN A 1 91 ? -6.834 6.431 15.551 1.00 90.38 91 GLN A O 1
ATOM 699 N N . PHE A 1 92 ? -6.372 7.766 13.829 1.00 88.50 92 PHE A N 1
ATOM 700 C CA . PHE A 1 92 ? -4.987 7.314 13.687 1.00 88.50 92 PHE A CA 1
ATOM 701 C C . PHE A 1 92 ? -3.998 8.015 14.623 1.00 88.50 92 PHE A C 1
ATOM 703 O O . PHE A 1 92 ? -2.840 7.588 14.698 1.00 88.50 92 PHE A O 1
ATOM 710 N N . LYS A 1 93 ? -4.408 9.120 15.255 1.00 83.31 93 LYS A N 1
ATOM 711 C CA . LYS A 1 93 ? -3.589 9.889 16.204 1.00 83.31 93 LYS A CA 1
ATOM 712 C C . LYS A 1 93 ? -3.867 9.490 17.649 1.00 83.31 93 LYS A C 1
ATOM 714 O O . LYS A 1 93 ? -3.023 9.748 18.504 1.00 83.31 93 LYS A O 1
ATOM 719 N N . ASP A 1 94 ? -5.024 8.892 17.914 1.00 68.12 94 ASP A N 1
ATOM 720 C CA . ASP A 1 94 ? -5.431 8.526 19.261 1.00 68.12 94 ASP A CA 1
ATOM 721 C C . ASP A 1 94 ? -4.673 7.285 19.759 1.00 68.12 94 ASP A C 1
ATOM 723 O O . ASP A 1 94 ? -4.996 6.142 19.441 1.00 68.12 94 ASP A O 1
ATOM 727 N N . ALA A 1 95 ? -3.617 7.530 20.535 1.00 53.81 95 ALA A N 1
ATOM 728 C CA . ALA A 1 95 ? -2.801 6.492 21.156 1.00 53.81 95 ALA A CA 1
ATOM 729 C C . ALA A 1 95 ? -3.433 5.904 22.431 1.00 53.81 95 ALA A C 1
ATOM 731 O O . ALA A 1 95 ? -2.905 4.925 22.956 1.00 53.81 95 ALA A O 1
ATOM 732 N N . VAL A 1 96 ? -4.516 6.501 22.950 1.00 52.00 96 VAL A N 1
ATOM 733 C CA . VAL A 1 96 ? -5.103 6.127 24.247 1.00 52.00 96 VAL A CA 1
ATOM 734 C C . VAL A 1 96 ? -5.944 4.850 24.127 1.00 52.00 96 VAL A C 1
ATOM 736 O O . VAL A 1 96 ? -6.007 4.079 25.080 1.00 52.00 96 VAL A O 1
ATOM 739 N N . GLY A 1 97 ? -6.526 4.582 22.951 1.00 55.00 97 GLY A N 1
ATOM 740 C CA . GLY A 1 97 ? -7.375 3.406 22.717 1.00 55.00 97 GLY A CA 1
ATOM 741 C C . GLY A 1 97 ? -6.706 2.214 22.018 1.00 55.00 97 GLY A C 1
ATOM 742 O O . GLY A 1 97 ? -7.060 1.078 22.314 1.00 55.00 97 GLY A O 1
ATOM 743 N N . SER A 1 98 ? -5.779 2.454 21.079 1.00 62.28 98 SER A N 1
ATOM 744 C CA . SER A 1 98 ? -5.110 1.417 20.266 1.00 62.28 98 SER A CA 1
ATOM 745 C C . SER A 1 98 ? -4.025 2.060 19.390 1.00 62.28 98 SER A C 1
ATOM 747 O O . SER A 1 98 ? -4.314 2.812 18.457 1.00 62.28 98 SER A O 1
ATOM 749 N N . SER A 1 99 ? -2.747 1.777 19.661 1.00 73.88 99 SER A N 1
ATOM 750 C CA . SER A 1 99 ? -1.626 2.311 18.862 1.00 73.88 99 SER A CA 1
ATOM 751 C C . SER A 1 99 ? -1.534 1.693 17.456 1.00 73.88 99 SER A C 1
ATOM 753 O O . SER A 1 99 ? -0.839 2.218 16.581 1.00 73.88 99 SER A O 1
ATOM 755 N N . GLY A 1 100 ? -2.267 0.604 17.226 1.00 81.62 100 GLY A N 1
ATOM 756 C CA . GLY A 1 100 ? -2.356 -0.170 15.996 1.00 81.62 100 GLY A CA 1
ATOM 757 C C . GLY A 1 100 ? -3.548 0.198 15.114 1.00 81.62 100 GLY A C 1
ATOM 758 O O . GLY A 1 100 ? -3.806 -0.516 14.152 1.00 81.62 100 GLY A O 1
ATOM 759 N N . ALA A 1 101 ? -4.264 1.303 15.359 1.00 87.25 101 ALA A N 1
ATOM 760 C CA . ALA A 1 101 ? -5.435 1.698 14.561 1.00 87.25 101 ALA A CA 1
ATOM 761 C C . ALA A 1 101 ? -5.178 1.717 13.036 1.00 87.25 101 ALA A C 1
ATOM 763 O O . ALA A 1 101 ? -6.018 1.274 12.252 1.00 87.25 101 ALA A O 1
ATOM 764 N N . LYS A 1 102 ? -3.999 2.194 12.604 1.00 87.50 102 LYS A N 1
ATOM 765 C CA . LYS A 1 102 ? -3.581 2.190 11.186 1.00 87.50 102 LYS A CA 1
ATOM 766 C C . LYS A 1 102 ? -3.365 0.781 10.646 1.00 87.50 102 LYS A C 1
ATOM 768 O O . LYS A 1 102 ? -3.732 0.499 9.508 1.00 87.50 102 LYS A O 1
ATOM 773 N N . GLU A 1 103 ? -2.741 -0.071 11.456 1.00 84.50 103 GLU A N 1
ATOM 774 C CA . GLU A 1 103 ? -2.474 -1.462 11.113 1.00 84.50 103 GLU A CA 1
ATOM 775 C C . GLU A 1 103 ? -3.781 -2.234 11.002 1.00 84.50 103 GLU A C 1
ATOM 777 O O . GLU A 1 103 ? -4.012 -2.854 9.968 1.00 84.50 103 GLU A O 1
ATOM 782 N N . LEU A 1 104 ? -4.669 -2.090 11.992 1.00 85.12 104 LEU A N 1
ATOM 783 C CA . LEU A 1 104 ? -6.010 -2.645 11.946 1.00 85.12 104 LEU A CA 1
ATOM 784 C C . LEU A 1 104 ? -6.697 -2.187 10.663 1.00 85.12 104 LEU A C 1
ATOM 786 O O . LEU A 1 104 ? -6.966 -3.031 9.823 1.00 85.12 104 LEU A O 1
ATOM 790 N N . ALA A 1 105 ? -6.857 -0.877 10.432 1.00 87.31 105 ALA A N 1
ATOM 791 C CA . ALA A 1 105 ? -7.476 -0.338 9.216 1.00 87.31 105 ALA A CA 1
ATOM 792 C C . ALA A 1 105 ? -6.914 -0.930 7.912 1.00 87.31 105 ALA A C 1
ATOM 794 O O . ALA A 1 105 ? -7.683 -1.162 6.981 1.00 87.31 105 ALA A O 1
ATOM 795 N N . GLY A 1 106 ? -5.603 -1.180 7.850 1.00 81.75 106 GLY A N 1
ATOM 796 C CA . GLY A 1 106 ? -4.929 -1.796 6.708 1.00 81.75 106 GLY A CA 1
ATOM 797 C C . GLY A 1 106 ? -5.080 -3.318 6.581 1.00 81.75 106 GLY A C 1
ATOM 798 O O . GLY A 1 106 ? -4.881 -3.830 5.479 1.00 81.75 106 GLY A O 1
ATOM 799 N N . GLN A 1 107 ? -5.358 -4.049 7.665 1.00 77.44 107 GLN A N 1
ATOM 800 C CA . GLN A 1 107 ? -5.609 -5.502 7.662 1.00 77.44 107 GLN A CA 1
ATOM 801 C C . GLN A 1 107 ? -7.049 -5.845 7.244 1.00 77.44 107 GLN A C 1
ATOM 803 O O . GLN A 1 107 ? -7.288 -6.868 6.610 1.00 77.44 107 GLN A O 1
ATOM 808 N N . ILE A 1 108 ? -8.000 -4.979 7.587 1.00 78.69 108 ILE A N 1
ATOM 809 C CA . ILE A 1 108 ? -9.411 -5.035 7.160 1.00 78.69 108 ILE A CA 1
ATOM 810 C C . ILE A 1 108 ? -9.600 -4.337 5.801 1.00 78.69 108 ILE A C 1
ATOM 812 O O . ILE A 1 108 ? -8.653 -3.887 5.159 1.00 78.69 108 ILE A O 1
ATOM 816 N N . ASN A 1 109 ? -10.852 -4.206 5.355 1.00 78.38 109 ASN A N 1
ATOM 817 C CA . ASN A 1 109 ? -11.235 -3.651 4.053 1.00 78.38 109 ASN A CA 1
ATOM 818 C C . ASN A 1 109 ? -10.952 -2.134 3.866 1.00 78.38 109 ASN A C 1
ATOM 820 O O . ASN A 1 109 ? -11.404 -1.542 2.886 1.00 78.38 109 ASN A O 1
ATOM 824 N N . GLY A 1 110 ? -10.212 -1.48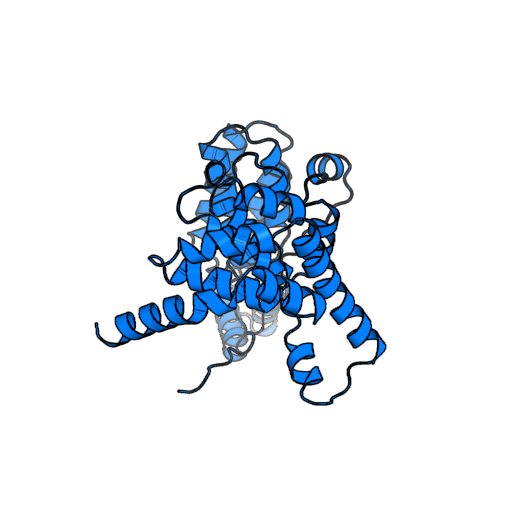0 4.772 1.00 86.06 110 GLY A N 1
ATOM 825 C CA . GLY A 1 110 ? -9.964 -0.032 4.757 1.00 86.06 110 GLY A CA 1
ATOM 826 C C . GLY A 1 110 ? -9.320 0.484 3.462 1.00 86.06 110 GLY A C 1
ATOM 827 O O . GLY A 1 110 ? -9.875 1.398 2.843 1.00 86.06 110 GLY A O 1
ATOM 828 N N . PRO A 1 111 ? -8.203 -0.106 2.982 1.00 84.31 111 PRO A N 1
ATOM 829 C CA . PRO A 1 111 ? -7.591 0.284 1.718 1.00 84.31 111 PRO A CA 1
ATOM 830 C C . PRO A 1 111 ? -8.550 0.175 0.533 1.00 84.31 111 PRO A C 1
ATOM 832 O O . PRO A 1 111 ? -8.618 1.085 -0.289 1.00 84.31 111 PRO A O 1
ATOM 835 N N . THR A 1 112 ? -9.330 -0.905 0.467 1.00 79.62 112 THR A N 1
ATOM 836 C CA . THR A 1 112 ? -10.328 -1.123 -0.585 1.00 79.62 112 THR A CA 1
ATOM 837 C C . THR A 1 112 ? -11.408 -0.044 -0.564 1.00 79.62 112 THR A C 1
ATOM 839 O O . THR A 1 112 ? -11.715 0.511 -1.619 1.00 79.62 112 THR A O 1
ATOM 842 N N . ILE A 1 113 ? -11.950 0.291 0.615 1.00 85.81 113 ILE A N 1
ATOM 843 C CA . ILE A 1 113 ? -12.967 1.343 0.782 1.00 85.81 113 ILE A CA 1
ATOM 844 C C . ILE A 1 113 ? -12.446 2.674 0.222 1.00 85.81 113 ILE A C 1
ATOM 846 O O . ILE A 1 113 ? -13.111 3.309 -0.597 1.00 85.81 113 ILE A O 1
ATOM 850 N N . LEU A 1 114 ? -11.223 3.078 0.586 1.00 88.69 114 LEU A N 1
ATOM 851 C CA . LEU A 1 114 ? -10.650 4.341 0.106 1.00 88.69 114 LEU A CA 1
ATOM 852 C C . LEU A 1 114 ? -10.325 4.314 -1.395 1.00 88.69 114 LEU A C 1
ATOM 854 O O . LEU A 1 114 ? -10.560 5.296 -2.103 1.00 88.69 114 LEU A O 1
ATOM 858 N N . LEU A 1 115 ? -9.819 3.190 -1.907 1.00 82.88 115 LEU A N 1
ATOM 859 C CA . LEU A 1 115 ? -9.535 3.018 -3.334 1.00 82.88 115 LEU A CA 1
ATOM 860 C C . LEU A 1 115 ? -10.794 3.120 -4.197 1.00 82.88 115 LEU A C 1
ATOM 862 O O . LEU A 1 115 ? -10.726 3.658 -5.300 1.00 82.88 115 LEU A O 1
ATOM 866 N N . GLN A 1 116 ? -11.940 2.643 -3.705 1.00 81.44 116 GLN A N 1
ATOM 867 C CA . GLN A 1 116 ? -13.217 2.758 -4.413 1.00 81.44 116 GLN A CA 1
ATOM 868 C C . GLN A 1 116 ? -13.692 4.210 -4.542 1.00 81.44 116 GLN A C 1
ATOM 870 O O . GLN A 1 116 ? -14.344 4.544 -5.531 1.00 81.44 116 GLN A O 1
ATOM 875 N N . ARG A 1 117 ? -13.332 5.079 -3.590 1.00 85.81 117 ARG A N 1
ATOM 876 C CA . ARG A 1 117 ? -13.673 6.510 -3.618 1.00 85.81 117 ARG A CA 1
ATOM 877 C C . ARG A 1 117 ? -12.789 7.313 -4.562 1.00 85.81 117 ARG A C 1
ATOM 879 O O . ARG A 1 117 ? -13.270 8.238 -5.210 1.00 85.81 117 ARG A O 1
ATOM 886 N N . LEU A 1 118 ? -11.512 6.948 -4.676 1.00 85.44 118 LEU A N 1
ATOM 887 C CA . LEU A 1 118 ? -10.501 7.733 -5.390 1.00 85.44 118 LEU A CA 1
ATOM 888 C C . LEU A 1 118 ? -10.898 8.194 -6.812 1.00 85.44 118 LEU A C 1
ATOM 890 O O . LEU A 1 118 ? -10.619 9.351 -7.128 1.00 85.44 118 LEU A O 1
ATOM 894 N N . PRO A 1 119 ? -11.526 7.374 -7.684 1.00 80.19 119 PRO A N 1
ATOM 895 C CA . PRO A 1 119 ? -11.849 7.795 -9.049 1.00 80.19 119 PRO A CA 1
ATOM 896 C C . PRO A 1 119 ? -12.862 8.942 -9.147 1.00 80.19 119 PRO A C 1
ATOM 898 O O . PRO A 1 119 ? -12.858 9.647 -10.156 1.00 80.19 119 PRO A O 1
ATOM 901 N N . ALA A 1 120 ? -13.731 9.103 -8.143 1.00 82.69 120 ALA A N 1
ATOM 902 C CA . ALA A 1 120 ? -14.750 10.149 -8.124 1.00 82.69 120 ALA A CA 1
ATOM 903 C C . ALA A 1 120 ? -14.178 11.507 -7.681 1.00 82.69 120 ALA A C 1
ATOM 905 O O . ALA A 1 120 ? -14.638 12.536 -8.165 1.00 82.69 120 ALA A O 1
ATOM 906 N N . VAL A 1 121 ? -13.128 11.507 -6.850 1.00 87.50 121 VAL A N 1
ATOM 907 C CA . VAL A 1 121 ? -12.577 12.709 -6.203 1.00 87.50 121 VAL A CA 1
ATOM 908 C C . VAL A 1 121 ? -11.886 13.647 -7.200 1.00 87.50 121 VAL A C 1
ATOM 910 O O . VAL A 1 121 ? -10.774 13.372 -7.682 1.00 87.50 121 VAL A O 1
ATOM 913 N N . GLN A 1 122 ? -12.504 14.795 -7.473 1.00 87.88 122 GLN A N 1
ATOM 914 C CA . GLN A 1 122 ? -11.965 15.868 -8.310 1.00 87.88 122 GLN A CA 1
ATOM 915 C C . GLN A 1 122 ? -11.186 16.912 -7.507 1.00 87.88 122 GLN A C 1
ATOM 917 O O . GLN A 1 122 ? -10.179 17.426 -8.012 1.00 87.88 122 GLN A O 1
ATOM 922 N N . ASP A 1 123 ? -11.590 17.180 -6.267 1.00 91.38 123 ASP A N 1
ATOM 923 C CA . ASP A 1 123 ? -10.930 18.137 -5.392 1.00 91.38 123 ASP A CA 1
ATOM 924 C C . ASP A 1 123 ? -9.514 17.676 -5.025 1.00 91.38 123 ASP A C 1
ATOM 926 O O . ASP A 1 123 ? -9.255 16.538 -4.619 1.00 91.38 123 ASP A O 1
ATOM 930 N N . VAL A 1 124 ? -8.559 18.590 -5.180 1.00 89.44 124 VAL A N 1
ATOM 931 C CA . VAL A 1 124 ? -7.138 18.292 -4.986 1.00 89.44 124 VAL A CA 1
ATOM 932 C C . VAL A 1 124 ? -6.834 18.059 -3.508 1.00 89.44 124 VAL A C 1
ATOM 934 O O . VAL A 1 124 ? -6.081 17.136 -3.190 1.00 89.44 124 VAL A O 1
ATOM 937 N N . ALA A 1 125 ? -7.423 18.848 -2.605 1.00 92.88 125 ALA A N 1
ATOM 938 C CA . ALA A 1 125 ? -7.165 18.728 -1.171 1.00 92.88 1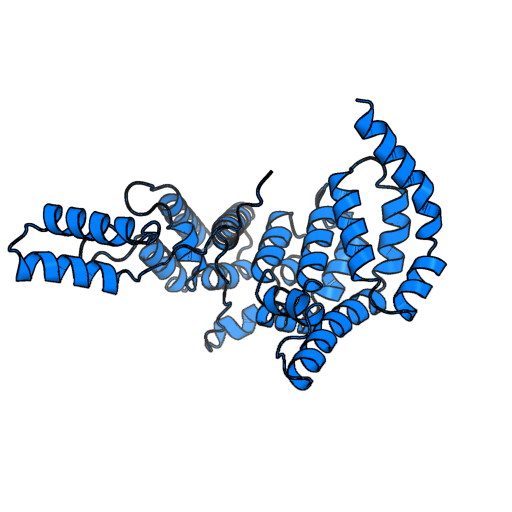25 ALA A CA 1
ATOM 939 C C . ALA A 1 125 ? -7.694 17.394 -0.625 1.00 92.88 125 ALA A C 1
ATOM 941 O O . ALA A 1 125 ? -6.969 16.664 0.054 1.00 92.88 125 ALA A O 1
ATOM 942 N N . THR A 1 126 ? -8.914 17.028 -1.005 1.00 94.06 126 THR A N 1
ATOM 943 C CA . THR A 1 126 ? -9.564 15.763 -0.644 1.00 94.06 126 THR A CA 1
ATOM 944 C C . THR A 1 126 ? -8.823 14.570 -1.232 1.00 94.06 126 THR A C 1
ATOM 946 O O . THR A 1 126 ? -8.594 13.583 -0.533 1.00 94.06 126 THR A O 1
ATOM 949 N N . ARG A 1 127 ? -8.336 14.667 -2.475 1.00 90.56 127 ARG A N 1
ATOM 950 C CA . ARG A 1 127 ? -7.521 13.604 -3.083 1.00 90.56 127 ARG A CA 1
ATOM 951 C C . ARG A 1 127 ? -6.196 13.398 -2.351 1.00 90.56 127 ARG A C 1
ATOM 953 O O . ARG A 1 127 ? -5.813 12.255 -2.105 1.00 90.56 127 ARG A O 1
ATOM 960 N N . ILE A 1 128 ? -5.502 14.479 -1.985 1.00 90.50 128 ILE A N 1
ATOM 961 C CA . ILE A 1 128 ? -4.264 14.409 -1.190 1.00 90.50 128 ILE A CA 1
ATOM 962 C C . ILE A 1 128 ? -4.550 13.773 0.172 1.00 90.50 128 ILE A C 1
ATOM 964 O O . ILE A 1 128 ? -3.806 12.887 0.605 1.00 90.50 128 ILE A O 1
ATOM 968 N N . LEU A 1 129 ? -5.638 14.184 0.829 1.00 94.62 129 LEU A N 1
ATOM 969 C CA . LEU A 1 129 ? -6.049 13.639 2.116 1.00 94.62 129 LEU A CA 1
ATOM 970 C C . LEU A 1 129 ? -6.343 12.137 2.012 1.00 94.62 129 LEU A C 1
ATOM 972 O O . LEU A 1 129 ? -5.777 11.355 2.776 1.00 94.62 129 LEU A O 1
ATOM 976 N N . LEU A 1 130 ? -7.124 11.710 1.019 1.00 93.19 130 LEU A N 1
ATOM 977 C CA . LEU A 1 130 ? -7.439 10.303 0.761 1.00 93.19 130 LEU A CA 1
ATOM 978 C C . LEU A 1 130 ? -6.167 9.481 0.531 1.00 93.19 130 LEU A C 1
ATOM 980 O O . LEU A 1 130 ? -5.950 8.481 1.214 1.00 93.19 130 LEU A O 1
ATOM 984 N N . LEU A 1 131 ? -5.290 9.921 -0.377 1.00 90.25 131 LEU A N 1
ATOM 985 C CA . LEU A 1 131 ? -4.047 9.211 -0.694 1.00 90.25 131 LEU A CA 1
ATOM 986 C C . LEU A 1 131 ? -3.102 9.139 0.509 1.00 90.25 131 LEU A C 1
ATOM 988 O O . LEU A 1 131 ? -2.474 8.106 0.722 1.00 90.25 131 LEU A O 1
ATOM 992 N N . SER A 1 132 ? -3.007 10.202 1.312 1.00 91.19 132 SER A N 1
ATOM 993 C CA . SER A 1 132 ? -2.194 10.199 2.537 1.00 91.19 132 SER A CA 1
ATOM 994 C C . SER A 1 132 ? -2.751 9.251 3.605 1.00 91.19 132 SER A C 1
ATOM 996 O O . SER A 1 132 ? -1.991 8.517 4.241 1.00 91.19 132 SER A O 1
ATOM 998 N N . THR A 1 133 ? -4.077 9.198 3.743 1.00 92.56 133 THR A N 1
ATOM 999 C CA . THR A 1 133 ? -4.783 8.289 4.654 1.00 92.56 133 THR A CA 1
ATOM 1000 C C . THR A 1 133 ? -4.551 6.842 4.233 1.00 92.56 133 THR A C 1
ATOM 1002 O O . THR A 1 133 ? -4.073 6.038 5.034 1.00 92.56 133 THR A O 1
ATOM 1005 N N . LEU A 1 134 ? -4.757 6.538 2.950 1.00 89.44 134 LEU A N 1
ATOM 1006 C CA . LEU A 1 134 ? -4.485 5.231 2.360 1.00 89.44 134 LEU A CA 1
ATOM 1007 C C . LEU A 1 134 ? -3.016 4.824 2.535 1.00 89.44 134 LEU A C 1
ATOM 1009 O O . LEU A 1 134 ? -2.731 3.726 3.002 1.00 89.44 134 LEU A O 1
ATOM 1013 N N . GLN A 1 135 ? -2.076 5.727 2.241 1.00 87.69 135 GLN A N 1
ATOM 1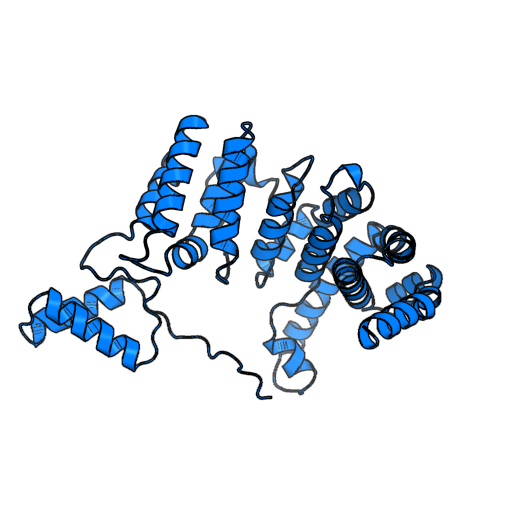014 C CA . GLN A 1 135 ? -0.640 5.501 2.422 1.00 87.69 135 GLN A CA 1
ATOM 1015 C C . GLN A 1 135 ? -0.285 5.133 3.871 1.00 87.69 135 GLN A C 1
ATOM 1017 O O . GLN A 1 135 ? 0.601 4.307 4.094 1.00 87.69 135 GLN A O 1
ATOM 1022 N N . SER A 1 136 ? -0.955 5.741 4.854 1.00 87.62 136 SER A N 1
ATOM 1023 C CA . SER A 1 136 ? -0.713 5.456 6.270 1.00 87.62 136 SER A CA 1
ATOM 1024 C C . SER A 1 136 ? -1.188 4.062 6.691 1.00 87.62 136 SER A C 1
ATOM 1026 O O . SER A 1 136 ? -0.507 3.433 7.494 1.00 87.62 136 SER A O 1
ATOM 1028 N N . MET A 1 137 ? -2.275 3.555 6.096 1.00 86.38 137 MET A N 1
ATOM 1029 C CA . MET A 1 137 ? -2.769 2.191 6.325 1.00 86.38 137 MET A CA 1
ATOM 1030 C C . MET A 1 137 ? -1.816 1.157 5.717 1.00 86.38 137 MET A C 1
ATOM 1032 O O . MET A 1 137 ? -1.387 0.217 6.378 1.00 86.38 137 MET A O 1
ATOM 1036 N N . VAL A 1 138 ? -1.431 1.356 4.451 1.00 79.69 138 VAL A N 1
ATOM 1037 C CA . VAL A 1 138 ? -0.674 0.346 3.690 1.00 79.69 138 VAL A CA 1
ATOM 1038 C C . VAL A 1 138 ? 0.804 0.256 4.087 1.00 79.69 138 VAL A C 1
ATOM 1040 O O . VAL A 1 138 ? 1.456 -0.765 3.873 1.00 79.69 138 VAL A O 1
ATOM 1043 N N . ARG A 1 139 ? 1.359 1.312 4.696 1.00 78.38 139 ARG A N 1
ATOM 1044 C CA . ARG A 1 139 ? 2.734 1.313 5.223 1.00 78.38 139 ARG A CA 1
ATOM 1045 C C . ARG A 1 139 ? 2.911 0.433 6.459 1.00 78.38 139 ARG A C 1
ATOM 1047 O O . ARG A 1 139 ? 4.037 0.009 6.720 1.00 78.38 139 ARG A O 1
ATOM 1054 N N . CYS A 1 140 ? 1.839 0.130 7.189 1.00 65.81 140 CYS A N 1
ATOM 1055 C CA . CYS A 1 140 ? 1.885 -0.613 8.449 1.00 65.81 140 CYS A CA 1
ATOM 1056 C C . CYS A 1 140 ? 2.106 -2.135 8.298 1.00 65.81 140 CYS A C 1
ATOM 1058 O O . CYS A 1 140 ? 1.917 -2.871 9.252 1.00 65.81 140 CYS A O 1
ATOM 1060 N N . ARG A 1 141 ? 2.607 -2.616 7.146 1.00 59.75 141 ARG A N 1
ATOM 1061 C CA . ARG A 1 141 ? 3.024 -4.018 6.902 1.00 59.75 141 ARG A CA 1
ATOM 1062 C C . ARG A 1 141 ? 1.923 -5.084 7.056 1.00 59.75 141 ARG A C 1
ATOM 1064 O O . ARG A 1 141 ? 2.252 -6.252 7.250 1.00 59.75 141 ARG A O 1
ATOM 1071 N N . SER A 1 142 ? 0.653 -4.740 6.866 1.00 53.47 142 SER A N 1
ATOM 1072 C CA . SER A 1 142 ? -0.400 -5.741 6.683 1.00 53.47 142 SER A CA 1
ATOM 1073 C C . SER A 1 142 ? -0.360 -6.314 5.262 1.00 53.47 142 SER A C 1
ATOM 1075 O O . SER A 1 142 ? -0.097 -5.596 4.295 1.00 53.47 142 SER A O 1
ATOM 1077 N N . GLN A 1 143 ? -0.608 -7.617 5.103 1.00 56.41 143 GLN A N 1
ATOM 1078 C CA . GLN A 1 143 ? -0.945 -8.159 3.785 1.00 56.41 143 GLN A CA 1
ATOM 1079 C C . GLN A 1 143 ? -2.298 -7.566 3.389 1.00 56.41 143 GLN A C 1
ATOM 1081 O O . GLN A 1 143 ? -3.330 -7.952 3.927 1.00 56.41 143 GLN A O 1
ATOM 1086 N N . ILE A 1 144 ? -2.292 -6.583 2.491 1.00 58.28 144 ILE A N 1
ATOM 1087 C CA . ILE A 1 144 ? -3.525 -5.934 2.045 1.00 58.28 144 ILE A CA 1
ATOM 1088 C C . ILE A 1 144 ? -4.176 -6.839 1.014 1.00 58.28 144 ILE A C 1
ATOM 1090 O O . ILE A 1 144 ? -3.702 -6.938 -0.123 1.00 58.28 144 ILE A O 1
ATOM 1094 N N . PHE A 1 145 ? -5.272 -7.484 1.389 1.00 54.25 145 PHE A N 1
ATOM 1095 C CA . PHE A 1 145 ? -6.141 -8.145 0.429 1.00 54.25 145 PHE A CA 1
ATOM 1096 C C . PHE A 1 145 ? -7.114 -7.117 -0.134 1.00 54.25 145 PHE A C 1
ATOM 1098 O O . PHE A 1 145 ? -8.006 -6.631 0.554 1.00 54.25 145 PHE A O 1
ATOM 1105 N N . LEU A 1 146 ? -6.939 -6.780 -1.411 1.00 56.19 146 LEU A N 1
ATOM 1106 C CA . LEU A 1 146 ? -7.952 -6.041 -2.151 1.00 56.19 146 LEU A CA 1
ATOM 1107 C C . LEU A 1 146 ? -9.097 -7.007 -2.478 1.00 56.19 146 LEU A C 1
ATOM 1109 O O . LEU A 1 146 ? -9.150 -7.585 -3.569 1.00 56.19 146 LEU A O 1
ATOM 1113 N N . GLU A 1 147 ? -9.982 -7.248 -1.512 1.00 50.53 147 GLU A N 1
ATOM 1114 C CA . GLU A 1 147 ? -11.187 -8.031 -1.756 1.00 50.53 147 GLU A CA 1
ATOM 1115 C C . GLU A 1 147 ? -12.106 -7.289 -2.727 1.00 50.53 147 GLU A C 1
ATOM 1117 O O . GLU A 1 147 ? -12.532 -6.153 -2.517 1.00 50.53 147 GLU A O 1
ATOM 1122 N N . VAL A 1 148 ? -12.433 -7.956 -3.831 1.00 45.00 148 VAL A N 1
ATOM 1123 C CA . VAL A 1 148 ? -13.470 -7.486 -4.745 1.00 45.00 148 VAL A CA 1
ATOM 1124 C C . VAL A 1 148 ? -14.796 -7.901 -4.154 1.00 45.00 148 VAL A C 1
ATOM 1126 O O . VAL A 1 148 ? -15.269 -9.004 -4.432 1.00 45.00 148 VAL A O 1
ATOM 1129 N N . GLN A 1 149 ? -15.430 -7.030 -3.380 1.00 41.53 149 GLN A N 1
ATOM 1130 C CA . GLN A 1 149 ? -16.849 -7.238 -3.145 1.00 41.53 149 GLN A CA 1
ATOM 1131 C C . GLN A 1 149 ? -17.582 -7.192 -4.492 1.00 41.53 149 GLN A C 1
ATOM 1133 O O . GLN A 1 149 ? -17.357 -6.317 -5.333 1.00 41.53 149 GLN A O 1
ATOM 1138 N N . SER A 1 150 ? -18.416 -8.202 -4.730 1.00 39.28 150 SER A N 1
ATOM 1139 C CA . SER A 1 150 ? -19.067 -8.514 -6.006 1.00 39.28 150 SER A CA 1
ATOM 1140 C C . SER A 1 150 ? -20.174 -7.536 -6.411 1.00 39.28 150 SER A C 1
ATOM 1142 O O . SER A 1 150 ? -21.017 -7.884 -7.236 1.00 39.28 150 SER A O 1
ATOM 1144 N N . ASN A 1 151 ? -20.189 -6.325 -5.859 1.00 43.38 151 ASN A N 1
ATOM 1145 C CA . ASN A 1 151 ? -21.243 -5.356 -6.114 1.00 43.38 151 ASN A CA 1
ATOM 1146 C C . ASN A 1 151 ? -20.927 -4.573 -7.402 1.00 43.38 151 ASN A C 1
ATOM 1148 O O . ASN A 1 151 ? -19.793 -4.156 -7.663 1.00 43.38 151 ASN A O 1
ATOM 1152 N N . ASP A 1 152 ? -21.938 -4.389 -8.252 1.00 42.78 152 ASP A N 1
ATOM 1153 C CA . ASP A 1 152 ? -21.778 -3.885 -9.626 1.00 42.78 152 ASP A CA 1
ATOM 1154 C C . ASP A 1 152 ? -21.194 -2.462 -9.721 1.00 42.78 152 ASP A C 1
ATOM 1156 O O . ASP A 1 152 ? -20.561 -2.120 -10.726 1.00 42.78 152 ASP A O 1
ATOM 1160 N N . ARG A 1 153 ? -21.347 -1.639 -8.673 1.00 47.62 153 ARG A N 1
ATOM 1161 C CA . ARG A 1 153 ? -20.776 -0.280 -8.602 1.00 47.62 153 ARG A CA 1
ATOM 1162 C C . ARG A 1 153 ? -19.248 -0.324 -8.425 1.00 47.62 153 ARG A C 1
ATOM 1164 O O . ARG A 1 153 ? -18.534 0.406 -9.121 1.00 47.62 153 ARG A O 1
ATOM 1171 N N . SER A 1 154 ? -18.750 -1.259 -7.610 1.00 46.28 154 SER A N 1
ATOM 1172 C CA . SER A 1 154 ? -17.322 -1.535 -7.412 1.00 46.28 154 SER A CA 1
ATOM 1173 C C . SER A 1 154 ? -16.688 -2.044 -8.710 1.00 46.28 154 SER A C 1
ATOM 1175 O O . SER A 1 154 ? -15.660 -1.529 -9.134 1.00 46.28 154 SER A O 1
ATOM 1177 N N . ARG A 1 155 ? -17.347 -2.953 -9.444 1.00 42.22 155 ARG A N 1
ATOM 1178 C CA . ARG A 1 155 ? -16.834 -3.506 -10.719 1.00 42.22 155 ARG A CA 1
ATOM 1179 C C . ARG A 1 155 ? -16.598 -2.469 -11.827 1.00 42.22 155 ARG A C 1
ATOM 1181 O O . ARG A 1 155 ? -15.696 -2.664 -12.643 1.00 42.22 155 ARG A O 1
ATOM 1188 N N . ARG A 1 156 ? -17.393 -1.391 -11.900 1.00 41.16 156 ARG A N 1
ATOM 1189 C CA . ARG A 1 156 ? -17.253 -0.351 -12.946 1.00 41.16 156 ARG A CA 1
ATOM 1190 C C . ARG A 1 156 ? -16.094 0.610 -12.671 1.00 41.16 156 ARG A C 1
ATOM 1192 O O . ARG A 1 156 ? -15.366 0.937 -13.606 1.00 41.16 156 ARG A O 1
ATOM 1199 N N . HIS A 1 157 ? -15.877 0.985 -11.411 1.00 43.19 157 HIS A N 1
ATOM 1200 C CA . HIS A 1 157 ? -14.749 1.828 -10.999 1.00 43.19 157 HIS A CA 1
ATOM 1201 C C . HIS A 1 157 ? -13.431 1.036 -10.920 1.00 43.19 157 HIS A C 1
ATOM 1203 O O . HIS A 1 157 ? -12.382 1.544 -11.316 1.00 43.19 157 HIS A O 1
ATOM 1209 N N . LEU A 1 158 ? -13.495 -0.252 -10.556 1.00 42.78 158 LEU A N 1
ATOM 1210 C CA . LEU A 1 158 ? -12.348 -1.167 -10.515 1.00 42.78 158 LEU A CA 1
ATOM 1211 C C . LEU A 1 158 ? -11.799 -1.582 -11.889 1.00 42.78 158 LEU A C 1
ATOM 1213 O O . LEU A 1 158 ? -10.787 -2.270 -11.934 1.00 42.78 158 LEU A O 1
ATOM 1217 N N . ARG A 1 159 ? -12.362 -1.164 -13.034 1.00 45.84 159 ARG A N 1
ATOM 1218 C CA . ARG A 1 159 ? -11.697 -1.413 -14.338 1.00 45.84 159 ARG A CA 1
ATOM 1219 C C . ARG A 1 159 ? -10.298 -0.772 -14.425 1.00 45.84 159 ARG A C 1
ATOM 1221 O O . ARG A 1 159 ? -9.529 -1.120 -15.316 1.00 45.84 159 ARG A O 1
ATOM 1228 N N . ARG A 1 160 ? -9.951 0.115 -13.482 1.00 53.84 160 ARG A N 1
ATOM 1229 C CA . ARG A 1 160 ? -8.612 0.674 -13.253 1.00 53.84 160 ARG A CA 1
ATOM 1230 C C . ARG A 1 160 ? -8.084 0.216 -11.889 1.00 53.84 160 ARG A C 1
ATOM 1232 O O . ARG A 1 160 ? -8.090 0.977 -10.934 1.00 53.84 160 ARG A O 1
ATOM 1239 N N . TRP A 1 161 ? -7.656 -1.042 -11.802 1.00 57.72 161 TRP A N 1
ATOM 1240 C CA . TRP A 1 161 ? -7.170 -1.656 -10.556 1.00 57.72 161 TRP A CA 1
ATOM 1241 C C . TRP A 1 161 ? -5.947 -0.970 -9.930 1.00 57.72 161 TRP A C 1
ATOM 1243 O O . TRP A 1 161 ? -5.738 -1.106 -8.731 1.00 57.72 161 TRP A O 1
ATOM 1253 N N . GLY A 1 162 ? -5.151 -0.249 -10.723 1.00 66.75 162 GLY A N 1
ATOM 1254 C CA . GLY A 1 162 ? -3.995 0.499 -10.233 1.00 66.75 162 GLY A CA 1
ATOM 1255 C C . GLY A 1 162 ? -4.337 1.962 -9.984 1.00 66.75 162 GLY A C 1
ATOM 1256 O O . GLY A 1 162 ? -4.866 2.639 -10.873 1.00 66.75 162 GLY A O 1
ATOM 1257 N N . VAL A 1 163 ? -3.941 2.475 -8.822 1.00 75.69 163 VAL A N 1
ATOM 1258 C CA . VAL A 1 163 ? -3.984 3.907 -8.478 1.00 75.69 163 VAL A CA 1
ATOM 1259 C C . VAL A 1 163 ? -3.217 4.702 -9.536 1.00 75.69 163 VAL A C 1
ATOM 1261 O O . VAL A 1 163 ? -3.687 5.722 -10.042 1.00 75.69 163 VAL A O 1
ATOM 1264 N N . VAL A 1 164 ? -2.078 4.158 -9.973 1.00 79.62 164 VAL A N 1
ATOM 1265 C CA . VAL A 1 164 ? -1.237 4.721 -11.044 1.00 79.62 164 VAL A CA 1
ATOM 1266 C C . VAL A 1 164 ? -1.945 4.745 -12.406 1.00 79.62 164 VAL A C 1
ATOM 1268 O O . VAL A 1 164 ? -1.725 5.651 -13.213 1.00 79.62 164 VAL A O 1
ATOM 1271 N N . ILE A 1 165 ? -2.801 3.758 -12.687 1.00 80.06 165 ILE A N 1
ATOM 1272 C CA . ILE A 1 165 ? -3.573 3.688 -13.939 1.00 80.06 165 ILE A CA 1
ATOM 1273 C C . ILE A 1 165 ? -4.703 4.725 -13.922 1.00 80.06 165 ILE A C 1
ATOM 1275 O O . ILE A 1 165 ? -5.031 5.301 -14.961 1.00 80.06 165 ILE A O 1
ATOM 1279 N N . ALA A 1 166 ? -5.294 4.977 -12.752 1.00 73.62 166 ALA A N 1
ATOM 1280 C CA . ALA A 1 166 ? -6.374 5.942 -12.582 1.00 73.62 166 ALA A CA 1
ATOM 1281 C C . ALA A 1 166 ? -5.915 7.404 -12.692 1.00 73.62 166 ALA A C 1
ATOM 1283 O O . ALA A 1 166 ? -6.673 8.245 -13.179 1.00 73.62 166 ALA A O 1
ATOM 1284 N N . CYS A 1 167 ? -4.680 7.714 -12.297 1.00 75.62 167 CYS A N 1
ATOM 1285 C CA . CYS A 1 167 ? -4.167 9.081 -12.294 1.00 75.62 167 CYS A CA 1
ATOM 1286 C C . CYS A 1 167 ? -3.450 9.442 -13.602 1.00 75.62 167 CYS A C 1
ATOM 1288 O O . CYS A 1 167 ? -2.512 8.762 -14.020 1.00 75.62 167 CYS A O 1
ATOM 1290 N N . ARG A 1 168 ? -3.824 10.574 -14.225 1.00 77.31 168 ARG A N 1
ATOM 1291 C CA . ARG A 1 168 ? -3.096 11.115 -15.390 1.00 77.31 168 ARG A CA 1
ATOM 1292 C C . ARG A 1 168 ? -1.682 11.571 -15.013 1.00 77.31 168 ARG A C 1
ATOM 1294 O O . ARG A 1 168 ? -0.752 11.242 -15.742 1.00 77.31 168 ARG A O 1
ATOM 1301 N N . HIS A 1 169 ? -1.544 12.265 -13.886 1.00 80.56 169 HIS A N 1
ATOM 1302 C CA . HIS A 1 169 ? -0.280 12.752 -13.330 1.00 80.56 169 HIS A CA 1
ATOM 1303 C C . HIS A 1 169 ? -0.161 12.246 -11.886 1.00 80.56 169 HIS A C 1
ATOM 1305 O O . HIS A 1 169 ? -0.681 12.896 -10.977 1.00 80.56 169 HIS A O 1
ATOM 1311 N N . PRO A 1 170 ? 0.381 11.035 -11.669 1.00 82.50 170 PRO A N 1
ATOM 1312 C CA . PRO A 1 170 ? 0.534 10.497 -10.326 1.00 82.50 170 PRO A CA 1
ATOM 1313 C C . PRO A 1 170 ? 1.599 11.289 -9.560 1.00 82.50 170 PRO A C 1
ATOM 1315 O O . PRO A 1 170 ? 2.701 11.511 -10.061 1.00 82.50 170 PRO A O 1
ATOM 1318 N N . ASP A 1 171 ? 1.273 11.698 -8.336 1.00 82.31 171 ASP A N 1
ATOM 1319 C CA . ASP A 1 171 ? 2.274 12.197 -7.397 1.00 82.31 171 ASP A CA 1
ATOM 1320 C C . ASP A 1 171 ? 3.030 11.023 -6.738 1.00 82.31 171 ASP A C 1
ATOM 1322 O O . ASP A 1 171 ? 2.709 9.846 -6.946 1.00 82.31 171 ASP A O 1
ATOM 1326 N N . GLY A 1 172 ? 4.034 11.324 -5.910 1.00 82.06 172 GLY A N 1
ATOM 1327 C CA . GLY A 1 172 ? 4.786 10.286 -5.195 1.00 82.06 172 GLY A CA 1
ATOM 1328 C C . GLY A 1 172 ? 3.914 9.422 -4.268 1.00 82.06 172 GLY A C 1
ATOM 1329 O O . GLY A 1 172 ? 4.206 8.247 -4.055 1.00 82.06 172 GLY A O 1
ATOM 1330 N N . ARG A 1 173 ? 2.787 9.939 -3.748 1.00 85.06 173 ARG A N 1
ATOM 1331 C CA . ARG A 1 173 ? 1.894 9.168 -2.862 1.00 85.06 173 ARG A CA 1
ATOM 1332 C C . ARG A 1 173 ? 1.217 8.041 -3.623 1.00 85.06 173 ARG A C 1
ATOM 1334 O O . ARG A 1 173 ? 1.153 6.933 -3.097 1.00 85.06 173 ARG A O 1
ATOM 1341 N N . VAL A 1 174 ? 0.770 8.304 -4.852 1.00 87.31 174 VAL A N 1
ATOM 1342 C CA . VAL A 1 174 ? 0.156 7.296 -5.730 1.00 87.31 174 VAL A CA 1
ATOM 1343 C C . VAL A 1 174 ? 1.108 6.124 -5.972 1.00 87.31 174 VAL A C 1
ATOM 1345 O O . VAL A 1 174 ? 0.724 4.974 -5.771 1.00 87.31 174 VAL A O 1
ATOM 1348 N N . LEU A 1 175 ? 2.361 6.404 -6.343 1.00 88.12 175 LEU A N 1
ATOM 1349 C CA . LEU A 1 175 ? 3.366 5.365 -6.597 1.00 88.12 175 LEU A CA 1
ATOM 1350 C C . LEU A 1 175 ? 3.728 4.593 -5.322 1.00 88.12 175 LEU A C 1
ATOM 1352 O O . LEU A 1 175 ? 3.864 3.371 -5.350 1.00 88.12 175 LEU A O 1
ATOM 1356 N N . VAL A 1 176 ? 3.826 5.280 -4.183 1.00 85.00 176 VAL A N 1
ATOM 1357 C CA . VAL A 1 176 ? 4.084 4.621 -2.900 1.00 85.00 176 VAL A CA 1
ATOM 1358 C C . VAL A 1 176 ? 2.923 3.712 -2.492 1.00 85.00 176 VAL A C 1
ATOM 1360 O O . VAL A 1 176 ? 3.163 2.584 -2.069 1.00 85.00 176 VAL A O 1
ATOM 1363 N N . VAL A 1 177 ? 1.677 4.169 -2.617 1.00 85.94 177 VAL A N 1
ATOM 1364 C CA . VAL A 1 177 ? 0.493 3.341 -2.343 1.00 85.94 177 VAL A CA 1
ATOM 1365 C C . VAL A 1 177 ? 0.503 2.097 -3.230 1.00 85.94 177 VAL A C 1
ATOM 1367 O O . VAL A 1 177 ? 0.369 0.988 -2.719 1.00 85.94 177 VAL A O 1
ATOM 1370 N N . GLU A 1 178 ? 0.745 2.265 -4.531 1.00 87.06 178 GLU A N 1
ATOM 1371 C CA . GLU A 1 178 ? 0.825 1.162 -5.493 1.00 87.06 178 GLU A CA 1
ATOM 1372 C C . GLU A 1 178 ? 1.894 0.136 -5.097 1.00 87.06 178 GLU A C 1
ATOM 1374 O O . GLU A 1 178 ? 1.637 -1.070 -5.064 1.00 87.06 178 GLU A O 1
ATOM 1379 N N . ARG A 1 179 ? 3.083 0.618 -4.714 1.00 86.50 179 ARG A N 1
ATOM 1380 C CA . ARG A 1 179 ? 4.178 -0.215 -4.212 1.00 86.50 179 ARG A CA 1
ATOM 1381 C C . ARG A 1 179 ? 3.726 -1.064 -3.023 1.00 86.50 179 ARG A C 1
ATOM 1383 O O . ARG A 1 179 ? 4.010 -2.257 -3.000 1.00 86.50 179 ARG A O 1
ATOM 1390 N N . PHE A 1 180 ? 3.065 -0.470 -2.030 1.00 81.75 180 PHE A N 1
ATOM 1391 C CA . PHE A 1 180 ? 2.653 -1.195 -0.823 1.00 81.75 180 PHE A CA 1
ATOM 1392 C C . PHE A 1 180 ? 1.498 -2.167 -1.072 1.00 81.75 180 PHE A C 1
ATOM 1394 O O . PHE A 1 180 ? 1.506 -3.250 -0.501 1.00 81.75 180 PHE A O 1
ATOM 1401 N N . ILE A 1 181 ? 0.563 -1.838 -1.966 1.00 79.94 181 ILE A N 1
ATOM 1402 C CA . ILE A 1 181 ? -0.507 -2.756 -2.389 1.00 79.94 181 ILE A CA 1
ATOM 1403 C C . ILE A 1 181 ? 0.068 -4.008 -3.067 1.00 79.94 181 ILE A C 1
ATOM 1405 O O . ILE A 1 181 ? -0.459 -5.108 -2.895 1.00 79.94 181 ILE A O 1
ATOM 1409 N N . CYS A 1 182 ? 1.136 -3.852 -3.853 1.00 80.38 182 CYS A N 1
ATOM 1410 C CA . CYS A 1 182 ? 1.793 -4.970 -4.532 1.00 80.38 182 CYS A CA 1
ATOM 1411 C C . CYS A 1 182 ? 2.717 -5.774 -3.607 1.00 80.38 182 CYS A C 1
ATOM 1413 O O . CYS A 1 182 ? 2.993 -6.942 -3.880 1.00 80.38 182 CYS A O 1
ATOM 1415 N N . ALA A 1 183 ? 3.239 -5.149 -2.550 1.00 78.38 183 ALA A N 1
ATOM 1416 C CA . ALA A 1 183 ? 4.227 -5.763 -1.678 1.00 78.38 183 ALA A CA 1
ATOM 1417 C C . ALA A 1 183 ? 3.608 -6.931 -0.908 1.00 78.38 183 ALA A C 1
ATOM 1419 O O . ALA A 1 183 ? 2.614 -6.784 -0.204 1.00 78.38 183 ALA A O 1
ATOM 1420 N N . LYS A 1 184 ? 4.233 -8.098 -1.021 1.00 70.38 184 LYS A N 1
ATOM 1421 C CA . LYS A 1 184 ? 3.790 -9.358 -0.418 1.00 70.38 184 LYS A CA 1
ATOM 1422 C C . LYS A 1 184 ? 2.416 -9.835 -0.858 1.00 70.38 184 LYS A C 1
ATOM 1424 O O . LYS A 1 184 ? 1.797 -10.623 -0.150 1.00 70.38 184 LYS A O 1
ATOM 1429 N N . ASN A 1 185 ? 1.965 -9.407 -2.038 1.00 74.69 185 ASN A N 1
ATOM 1430 C CA . ASN A 1 185 ? 0.681 -9.823 -2.584 1.00 74.69 185 ASN A CA 1
ATOM 1431 C C . ASN A 1 185 ? 0.764 -10.158 -4.084 1.00 74.69 185 ASN A C 1
ATOM 1433 O O . ASN A 1 185 ? 0.498 -9.328 -4.956 1.00 74.69 185 ASN A O 1
ATOM 1437 N N . GLU A 1 186 ? 1.087 -11.417 -4.391 1.00 76.06 186 GLU A N 1
ATOM 1438 C CA . GLU A 1 186 ? 1.161 -11.934 -5.768 1.00 76.06 186 GLU A CA 1
ATOM 1439 C C . GLU A 1 186 ? -0.180 -11.862 -6.515 1.00 76.06 186 GLU A C 1
ATOM 1441 O O . GLU A 1 186 ? -0.211 -11.653 -7.731 1.00 76.06 186 GLU A O 1
ATOM 1446 N N . VAL A 1 187 ? -1.307 -11.965 -5.801 1.00 75.31 187 VAL A N 1
ATOM 1447 C CA . VAL A 1 187 ? -2.642 -11.823 -6.401 1.00 75.31 187 VAL A CA 1
ATOM 1448 C C . VAL A 1 187 ? -2.835 -10.401 -6.927 1.00 75.31 187 VAL A C 1
ATOM 1450 O O . VAL A 1 187 ? -3.287 -10.227 -8.063 1.00 75.31 187 VAL A O 1
ATOM 1453 N N . ASN A 1 188 ? -2.449 -9.388 -6.147 1.00 77.56 188 ASN A N 1
ATOM 1454 C CA . ASN A 1 188 ? -2.503 -7.989 -6.566 1.00 77.56 188 ASN A CA 1
ATOM 1455 C C . ASN A 1 188 ? -1.563 -7.741 -7.752 1.00 77.56 188 ASN A C 1
ATOM 1457 O O . ASN A 1 188 ? -1.997 -7.168 -8.752 1.00 77.56 188 ASN A O 1
ATOM 1461 N N . LYS A 1 189 ? -0.321 -8.248 -7.710 1.00 81.56 189 LYS A N 1
ATOM 1462 C CA . LYS A 1 189 ? 0.629 -8.131 -8.836 1.00 81.56 189 LYS A CA 1
ATOM 1463 C C . LYS A 1 189 ? 0.062 -8.716 -10.128 1.00 81.56 189 LYS A C 1
ATOM 1465 O O . LYS A 1 189 ? 0.036 -8.035 -11.156 1.00 81.56 189 LYS A O 1
ATOM 1470 N N . LYS A 1 190 ? -0.445 -9.953 -10.088 1.00 79.75 190 LYS A N 1
ATOM 1471 C CA . LYS A 1 190 ? -1.034 -10.631 -11.255 1.00 79.75 190 LYS A CA 1
ATOM 1472 C C . LYS A 1 190 ? -2.226 -9.860 -11.824 1.00 79.75 190 LYS A C 1
ATOM 1474 O O . LYS A 1 190 ? -2.381 -9.728 -13.040 1.00 79.75 190 LYS A O 1
ATOM 1479 N N . ARG A 1 191 ? -3.080 -9.321 -10.950 1.00 77.81 191 ARG A N 1
ATOM 1480 C CA . ARG A 1 191 ? -4.222 -8.498 -11.367 1.00 77.81 191 ARG A CA 1
ATOM 1481 C C . ARG A 1 191 ? -3.754 -7.209 -12.034 1.00 77.81 191 ARG A C 1
ATOM 1483 O O . ARG A 1 191 ? -4.196 -6.925 -13.141 1.00 77.81 191 ARG A O 1
ATOM 1490 N N . LEU A 1 192 ? -2.850 -6.456 -11.417 1.00 79.88 192 LEU A N 1
ATOM 1491 C CA . LEU A 1 192 ? -2.388 -5.162 -11.931 1.00 79.88 192 LEU A CA 1
ATOM 1492 C C . LEU A 1 192 ? -1.658 -5.282 -13.271 1.00 79.88 192 LEU A C 1
ATOM 1494 O O . LEU A 1 192 ? -1.898 -4.493 -14.189 1.00 79.88 192 LEU A O 1
ATOM 1498 N N . THR A 1 193 ? -0.815 -6.302 -13.414 1.00 83.44 193 THR A N 1
ATOM 1499 C CA . THR A 1 193 ? -0.090 -6.599 -14.661 1.00 83.44 193 THR A CA 1
ATOM 1500 C C . THR A 1 193 ? -1.047 -6.916 -15.808 1.00 83.44 193 THR A C 1
ATOM 1502 O O . THR A 1 193 ? -0.892 -6.361 -16.895 1.00 83.44 193 THR A O 1
ATOM 1505 N N . SER A 1 194 ? -2.121 -7.662 -15.536 1.00 81.19 194 SER A N 1
ATOM 1506 C CA . SER A 1 194 ? -3.194 -7.936 -16.506 1.00 81.19 194 SER A CA 1
ATOM 1507 C C . SER A 1 194 ? -3.984 -6.687 -16.937 1.00 81.19 194 SER A C 1
ATOM 1509 O O . SER A 1 194 ? -4.659 -6.718 -17.962 1.00 81.19 194 SER A O 1
ATOM 1511 N N . HIS A 1 195 ? -3.909 -5.584 -16.183 1.00 78.50 195 HIS A N 1
ATOM 1512 C CA . HIS A 1 195 ? -4.629 -4.332 -16.458 1.00 78.50 195 HIS A CA 1
ATOM 1513 C C . HIS A 1 195 ? -3.724 -3.211 -17.001 1.00 78.50 195 HIS A C 1
ATOM 1515 O O . HIS A 1 195 ? -4.133 -2.052 -17.045 1.00 78.50 195 HIS A O 1
ATOM 1521 N N . GLY A 1 196 ? -2.504 -3.532 -17.446 1.00 85.38 196 GLY A N 1
ATOM 1522 C CA . GLY A 1 196 ? -1.650 -2.585 -18.172 1.00 85.38 196 GLY A CA 1
ATOM 1523 C C . GLY A 1 196 ? -0.819 -1.645 -17.294 1.00 85.38 196 GLY A C 1
ATOM 1524 O O . GLY A 1 196 ? -0.303 -0.645 -17.800 1.00 85.38 196 GLY A O 1
ATOM 1525 N N . ILE A 1 197 ? -0.630 -1.961 -16.004 1.00 88.88 197 ILE A N 1
ATOM 1526 C CA . ILE A 1 197 ? 0.244 -1.165 -15.123 1.00 88.88 197 ILE A CA 1
ATOM 1527 C C . ILE A 1 197 ? 1.674 -1.057 -15.674 1.00 88.88 197 ILE A C 1
ATOM 1529 O O . ILE A 1 197 ? 2.290 -0.002 -15.582 1.00 88.88 197 ILE A O 1
ATOM 1533 N N . ILE A 1 198 ? 2.179 -2.120 -16.307 1.00 92.00 198 ILE A N 1
ATOM 1534 C CA . ILE A 1 198 ? 3.534 -2.181 -16.873 1.00 92.00 198 ILE A CA 1
ATOM 1535 C C . ILE A 1 198 ? 3.706 -1.114 -17.954 1.00 92.00 198 ILE A C 1
ATOM 1537 O O . ILE A 1 198 ? 4.604 -0.277 -17.864 1.00 92.00 198 ILE A O 1
ATOM 1541 N N . ALA A 1 199 ? 2.796 -1.095 -18.932 1.00 91.56 199 ALA A N 1
ATOM 1542 C CA . ALA A 1 199 ? 2.787 -0.097 -19.995 1.00 91.56 199 ALA A CA 1
ATOM 1543 C C . ALA A 1 199 ? 2.738 1.321 -19.414 1.00 91.56 199 ALA A C 1
ATOM 1545 O O . ALA A 1 199 ? 3.494 2.202 -19.824 1.00 91.56 199 ALA A O 1
ATOM 1546 N N . ARG A 1 200 ? 1.877 1.525 -18.408 1.00 91.75 200 ARG A N 1
ATOM 1547 C CA . ARG A 1 200 ? 1.707 2.816 -17.743 1.00 91.75 200 ARG A CA 1
ATOM 1548 C C . ARG A 1 200 ? 2.985 3.286 -17.046 1.00 91.75 200 ARG A C 1
ATOM 1550 O O . ARG A 1 200 ? 3.360 4.441 -17.228 1.00 91.75 200 ARG A O 1
ATOM 1557 N N . LEU A 1 201 ? 3.662 2.418 -16.294 1.00 93.25 201 LEU A N 1
ATOM 1558 C CA . LEU A 1 201 ? 4.913 2.743 -15.597 1.00 93.25 201 LEU A CA 1
ATOM 1559 C C . LEU A 1 201 ? 6.031 3.112 -16.575 1.00 93.25 201 LEU A C 1
ATOM 1561 O O . LEU A 1 201 ? 6.748 4.082 -16.342 1.00 93.25 201 LEU A O 1
ATOM 1565 N N . VAL A 1 202 ? 6.156 2.388 -17.693 1.00 93.88 202 VAL A N 1
ATOM 1566 C CA . VAL A 1 202 ? 7.171 2.700 -18.713 1.00 93.88 202 VAL A CA 1
ATOM 1567 C C . VAL A 1 202 ? 6.878 4.034 -19.403 1.00 93.88 202 VAL A C 1
ATOM 1569 O O . VAL A 1 202 ? 7.804 4.812 -19.629 1.00 93.88 202 VAL A O 1
ATOM 1572 N N . VAL A 1 203 ? 5.608 4.342 -19.689 1.00 92.50 203 VAL A N 1
ATOM 1573 C CA . VAL A 1 203 ? 5.210 5.656 -20.226 1.00 92.50 203 VAL A CA 1
ATOM 1574 C C . VAL A 1 203 ? 5.567 6.779 -19.250 1.00 92.50 203 VAL A C 1
ATOM 1576 O O . VAL A 1 203 ? 6.212 7.738 -19.660 1.00 92.50 203 VAL A O 1
ATOM 1579 N N . LEU A 1 204 ? 5.218 6.640 -17.967 1.00 91.50 204 LEU A N 1
ATOM 1580 C CA . LEU A 1 204 ? 5.542 7.634 -16.934 1.00 91.50 204 LEU A CA 1
ATOM 1581 C C . LEU A 1 204 ? 7.051 7.818 -16.750 1.00 91.50 204 LEU A C 1
ATOM 1583 O O . LEU A 1 204 ? 7.519 8.922 -16.496 1.00 91.50 204 LEU A O 1
ATOM 1587 N N . PHE A 1 205 ? 7.826 6.744 -16.889 1.00 92.06 205 PHE A N 1
ATOM 1588 C CA . PHE A 1 205 ? 9.278 6.827 -16.790 1.00 92.06 205 PHE A CA 1
ATOM 1589 C C . PHE A 1 205 ? 9.913 7.549 -17.987 1.00 92.06 205 PHE A C 1
ATOM 1591 O O . PHE A 1 205 ? 10.872 8.309 -17.823 1.00 92.06 205 PHE A O 1
ATOM 1598 N N . ARG A 1 206 ? 9.383 7.313 -19.193 1.00 91.50 206 ARG A N 1
ATOM 1599 C CA . ARG A 1 206 ? 9.848 7.966 -20.423 1.00 91.50 206 ARG A CA 1
ATOM 1600 C C . ARG A 1 206 ? 9.484 9.448 -20.442 1.00 91.50 206 ARG A C 1
ATOM 1602 O O . ARG A 1 206 ? 10.335 10.266 -20.781 1.00 91.50 206 ARG A O 1
ATOM 1609 N N . ASP A 1 207 ? 8.260 9.789 -20.050 1.00 88.69 207 ASP A N 1
ATOM 1610 C CA . ASP A 1 207 ? 7.792 11.171 -19.963 1.00 88.69 207 ASP A CA 1
ATOM 1611 C C . ASP A 1 207 ? 7.874 11.701 -18.528 1.00 88.69 207 ASP A C 1
ATOM 1613 O O . ASP A 1 207 ? 6.904 11.730 -17.769 1.00 88.69 207 ASP A O 1
ATOM 1617 N N . ARG A 1 208 ? 9.070 12.159 -18.156 1.00 81.50 208 ARG A N 1
ATOM 1618 C CA . ARG A 1 208 ? 9.358 12.637 -16.795 1.00 81.50 208 ARG A CA 1
ATOM 1619 C C . ARG A 1 208 ? 8.618 13.911 -16.416 1.00 81.50 208 ARG A C 1
ATOM 1621 O O . ARG A 1 208 ? 8.560 14.218 -15.235 1.00 81.50 208 ARG A O 1
ATOM 1628 N N . SER A 1 209 ? 8.031 14.628 -17.377 1.00 81.44 209 SER A N 1
ATOM 1629 C CA . SER A 1 209 ? 7.159 15.770 -17.073 1.00 81.44 209 SER A CA 1
ATOM 1630 C C . SER A 1 209 ? 5.870 15.338 -16.360 1.00 81.44 209 SER A C 1
ATOM 1632 O O . SER A 1 209 ? 5.201 16.151 -15.724 1.00 81.44 209 SER A O 1
ATOM 1634 N N . MET A 1 210 ? 5.522 14.048 -16.439 1.00 78.56 210 MET A N 1
ATOM 1635 C CA . MET A 1 210 ? 4.313 13.494 -15.838 1.00 78.56 210 MET A CA 1
ATOM 1636 C C . MET A 1 210 ? 4.455 13.148 -14.355 1.00 78.56 210 MET A C 1
ATOM 1638 O O . MET A 1 210 ? 3.440 12.826 -13.732 1.00 78.56 210 MET A O 1
ATOM 1642 N N . VAL A 1 211 ? 5.672 13.188 -13.805 1.00 81.44 211 VAL A N 1
ATOM 1643 C CA . VAL A 1 211 ? 5.965 12.856 -12.408 1.00 81.44 211 VAL A CA 1
ATOM 1644 C C . VAL A 1 211 ? 6.758 13.976 -11.731 1.00 81.44 211 VAL A C 1
ATOM 1646 O O . VAL A 1 211 ? 7.548 14.651 -12.388 1.00 81.44 211 VAL A O 1
ATOM 1649 N N . PRO A 1 212 ? 6.556 14.202 -10.421 1.00 80.94 212 PRO A N 1
ATOM 1650 C CA . PRO A 1 212 ? 7.332 15.188 -9.676 1.00 80.94 212 PRO A CA 1
ATOM 1651 C C . PRO A 1 212 ? 8.818 14.809 -9.605 1.00 80.94 212 PRO A C 1
ATOM 1653 O O . PRO A 1 212 ? 9.201 13.659 -9.836 1.00 80.94 212 PRO A O 1
ATOM 1656 N N . GLU A 1 213 ? 9.658 15.780 -9.247 1.00 75.69 213 GLU A N 1
ATOM 1657 C CA . GLU A 1 213 ? 11.084 15.560 -8.998 1.00 75.69 213 GLU A CA 1
ATOM 1658 C C . GLU A 1 213 ? 11.293 14.444 -7.956 1.00 75.69 213 GLU A C 1
ATOM 1660 O O . GLU A 1 213 ? 10.562 14.353 -6.970 1.00 75.69 213 GLU A O 1
ATOM 1665 N N . GLY A 1 214 ? 12.229 13.528 -8.223 1.00 75.44 214 GLY A N 1
ATOM 1666 C CA . GLY A 1 214 ? 12.421 12.302 -7.432 1.00 75.44 214 GLY A CA 1
ATOM 1667 C C . GLY A 1 214 ? 11.423 11.166 -7.723 1.00 75.44 214 GLY A C 1
ATOM 1668 O O . GLY A 1 214 ? 11.669 10.022 -7.341 1.00 75.44 214 GLY A O 1
ATOM 1669 N N . GLY A 1 215 ? 10.343 11.414 -8.475 1.00 83.06 215 GLY A N 1
ATOM 1670 C CA . GLY A 1 215 ? 9.303 10.419 -8.774 1.00 83.06 215 GLY A CA 1
ATOM 1671 C C . GLY A 1 215 ? 9.778 9.226 -9.615 1.00 83.06 215 GLY A C 1
ATOM 1672 O O . GLY A 1 215 ? 9.165 8.161 -9.596 1.00 83.06 215 GLY A O 1
ATOM 1673 N N . THR A 1 216 ? 10.908 9.343 -10.316 1.00 89.50 216 THR A N 1
ATOM 1674 C CA . THR A 1 216 ? 11.526 8.219 -11.039 1.00 89.50 216 THR A CA 1
ATOM 1675 C C . THR A 1 216 ? 12.037 7.131 -10.100 1.00 89.50 216 THR A C 1
ATOM 1677 O O . THR A 1 216 ? 12.026 5.960 -10.480 1.00 89.50 216 THR A O 1
ATOM 1680 N N . LYS A 1 217 ? 12.463 7.482 -8.881 1.00 90.81 217 LYS A N 1
ATOM 1681 C CA . LYS A 1 217 ? 12.808 6.505 -7.845 1.00 90.81 217 LYS A CA 1
ATOM 1682 C C . LYS A 1 217 ? 11.576 5.719 -7.417 1.00 90.81 217 LYS A C 1
ATOM 1684 O O . LYS A 1 217 ? 11.638 4.497 -7.337 1.00 90.81 217 LYS A O 1
ATOM 1689 N N . ASP A 1 218 ? 10.455 6.404 -7.206 1.00 90.44 218 ASP A N 1
ATOM 1690 C CA . ASP A 1 218 ? 9.199 5.758 -6.829 1.00 90.44 218 ASP A CA 1
ATOM 1691 C C . ASP A 1 218 ? 8.708 4.810 -7.937 1.00 90.44 218 ASP A C 1
ATOM 1693 O O . ASP A 1 218 ? 8.265 3.700 -7.646 1.00 90.44 218 ASP A O 1
ATOM 1697 N N . ILE A 1 219 ? 8.869 5.182 -9.216 1.00 92.81 219 ILE A N 1
ATOM 1698 C CA . ILE A 1 219 ? 8.612 4.270 -10.343 1.00 92.81 219 ILE A CA 1
ATOM 1699 C C . ILE A 1 219 ? 9.516 3.035 -10.258 1.00 92.81 219 ILE A C 1
ATOM 1701 O O . ILE A 1 219 ? 9.015 1.914 -10.360 1.00 92.81 219 ILE A O 1
ATOM 1705 N N . ALA A 1 220 ? 10.828 3.221 -10.063 1.00 93.25 220 ALA A N 1
ATOM 1706 C CA . ALA A 1 220 ? 11.761 2.106 -9.911 1.00 93.25 220 ALA A CA 1
ATOM 1707 C C . ALA A 1 220 ? 11.312 1.183 -8.780 1.00 93.25 220 ALA A C 1
ATOM 1709 O O . ALA A 1 220 ? 11.213 -0.022 -8.964 1.00 93.25 220 ALA A O 1
ATOM 1710 N N . ASP A 1 221 ? 10.964 1.750 -7.632 1.00 91.44 221 ASP A N 1
ATOM 1711 C CA . ASP A 1 221 ? 10.494 1.029 -6.460 1.00 91.44 221 ASP A CA 1
ATOM 1712 C C . ASP A 1 221 ? 9.216 0.205 -6.720 1.00 91.44 221 ASP A C 1
ATOM 1714 O O . ASP A 1 221 ? 9.118 -0.928 -6.239 1.00 91.44 221 ASP A O 1
ATOM 1718 N N . VAL A 1 222 ? 8.269 0.710 -7.519 1.00 92.00 222 VAL A N 1
ATOM 1719 C CA . VAL A 1 222 ? 7.092 -0.065 -7.960 1.00 92.00 222 VAL A CA 1
ATOM 1720 C C . VAL A 1 222 ? 7.503 -1.206 -8.894 1.00 92.00 222 VAL A C 1
ATOM 1722 O O . VAL A 1 222 ? 7.089 -2.346 -8.676 1.00 92.00 222 VAL A O 1
ATOM 1725 N N . ILE A 1 223 ? 8.353 -0.940 -9.896 1.00 93.19 223 ILE A N 1
ATOM 1726 C CA . ILE A 1 223 ? 8.878 -1.978 -10.805 1.00 93.19 223 ILE A CA 1
ATOM 1727 C C . ILE A 1 223 ? 9.577 -3.076 -9.999 1.00 93.19 223 ILE A C 1
ATOM 1729 O O . ILE A 1 223 ? 9.370 -4.264 -10.254 1.00 93.19 223 ILE A O 1
ATOM 1733 N N . ARG A 1 224 ? 10.361 -2.694 -8.987 1.00 90.94 224 ARG A N 1
ATOM 1734 C CA . ARG A 1 224 ? 11.049 -3.630 -8.099 1.00 90.94 224 ARG A CA 1
ATOM 1735 C C . ARG A 1 224 ? 10.061 -4.525 -7.379 1.00 90.94 224 ARG A C 1
ATOM 1737 O O . ARG A 1 224 ? 10.259 -5.728 -7.387 1.00 90.94 224 ARG A O 1
ATOM 1744 N N . VAL A 1 225 ? 9.002 -3.985 -6.780 1.00 87.75 225 VAL A N 1
ATOM 1745 C CA . VAL A 1 225 ? 8.008 -4.820 -6.085 1.00 87.75 225 VAL A CA 1
ATOM 1746 C C . VAL A 1 225 ? 7.269 -5.749 -7.049 1.00 87.75 225 VAL A C 1
ATOM 1748 O O . VAL A 1 225 ? 7.077 -6.919 -6.728 1.00 87.75 225 VAL A O 1
ATOM 1751 N N . LEU A 1 226 ? 6.912 -5.274 -8.245 1.00 88.12 226 LEU A N 1
ATOM 1752 C CA . LEU A 1 226 ? 6.268 -6.107 -9.268 1.00 88.12 226 LEU A CA 1
ATOM 1753 C C . LEU A 1 226 ? 7.172 -7.243 -9.773 1.00 88.12 226 LEU A C 1
ATOM 1755 O O . LEU A 1 226 ? 6.664 -8.279 -10.185 1.00 88.12 226 LEU A O 1
ATOM 1759 N N . THR A 1 227 ? 8.494 -7.052 -9.744 1.00 86.56 227 THR A N 1
ATOM 1760 C CA . THR A 1 227 ? 9.498 -8.028 -10.213 1.00 86.56 227 THR A CA 1
ATOM 1761 C C . THR A 1 227 ? 10.198 -8.785 -9.077 1.00 86.56 227 THR A C 1
ATOM 1763 O O . THR A 1 227 ? 11.054 -9.632 -9.332 1.00 86.56 227 THR A O 1
ATOM 1766 N N . LEU A 1 228 ? 9.858 -8.503 -7.814 1.00 79.12 228 LEU A N 1
ATOM 1767 C CA . LEU A 1 228 ? 10.292 -9.281 -6.654 1.00 79.12 228 LEU A CA 1
ATOM 1768 C C . LEU A 1 228 ? 9.351 -10.458 -6.439 1.00 79.12 228 LEU A C 1
ATOM 1770 O O . LEU A 1 228 ? 8.143 -10.323 -6.587 1.00 79.12 228 LEU A O 1
ATOM 1774 N N . HIS A 1 229 ? 9.910 -11.577 -5.995 1.00 66.12 229 HIS A N 1
ATOM 1775 C CA . HIS A 1 229 ? 9.138 -12.649 -5.381 1.00 66.12 229 HIS A CA 1
ATOM 1776 C C . HIS A 1 229 ? 9.004 -12.356 -3.891 1.00 66.12 229 HIS A C 1
ATOM 1778 O O . HIS A 1 229 ? 10.017 -12.145 -3.222 1.00 66.12 229 HIS A O 1
ATOM 1784 N N . ASP A 1 230 ? 7.781 -12.347 -3.370 1.00 58.19 230 ASP A N 1
ATOM 1785 C CA . ASP A 1 230 ? 7.567 -12.062 -1.949 1.00 58.19 230 ASP A CA 1
ATOM 1786 C C . ASP A 1 230 ? 7.535 -13.301 -1.044 1.00 58.19 230 ASP A C 1
ATOM 1788 O O . ASP A 1 230 ? 7.652 -13.166 0.176 1.00 58.19 230 ASP A O 1
ATOM 1792 N N . ASP A 1 231 ? 7.480 -14.505 -1.617 1.00 50.84 231 ASP A N 1
ATOM 1793 C CA . ASP A 1 231 ? 7.654 -15.746 -0.864 1.00 50.84 231 ASP A CA 1
ATOM 1794 C C . ASP A 1 231 ? 9.141 -16.002 -0.590 1.00 50.84 231 ASP A C 1
ATOM 1796 O O . ASP A 1 231 ? 9.824 -16.799 -1.239 1.00 50.84 231 ASP A O 1
ATOM 1800 N N . THR A 1 232 ? 9.657 -15.315 0.429 1.00 45.38 232 THR A N 1
ATOM 1801 C CA . THR A 1 232 ? 11.024 -15.474 0.954 1.00 45.38 232 THR A CA 1
ATOM 1802 C C . THR A 1 232 ? 11.366 -16.904 1.384 1.00 45.38 232 THR A C 1
ATOM 1804 O O . THR A 1 232 ? 12.547 -17.239 1.460 1.00 45.38 232 THR A O 1
ATOM 1807 N N . TYR A 1 233 ? 10.374 -17.769 1.614 1.00 44.59 233 TYR A N 1
ATOM 1808 C CA . TYR A 1 233 ? 10.620 -19.187 1.887 1.00 44.59 233 TYR A CA 1
ATOM 1809 C C . TYR A 1 233 ? 11.165 -19.929 0.661 1.00 44.59 233 TYR A C 1
ATOM 1811 O O . TYR A 1 233 ? 12.016 -20.801 0.798 1.00 44.59 233 TYR A O 1
ATOM 1819 N N . VAL A 1 234 ? 10.757 -19.557 -0.552 1.00 43.44 234 VAL A N 1
ATOM 1820 C CA . VAL A 1 234 ? 11.051 -20.353 -1.750 1.00 43.44 234 VAL A CA 1
ATOM 1821 C C . VAL A 1 234 ? 12.455 -20.098 -2.294 1.00 43.44 234 VAL A C 1
ATOM 1823 O O . VAL A 1 234 ? 13.104 -21.033 -2.744 1.00 43.44 234 VAL A O 1
ATOM 1826 N N . VAL A 1 235 ? 12.983 -18.873 -2.213 1.00 43.22 235 VAL A N 1
ATOM 1827 C CA . VAL A 1 235 ? 14.317 -18.552 -2.768 1.00 43.22 235 VAL A CA 1
ATOM 1828 C C . VAL A 1 235 ? 15.458 -19.123 -1.908 1.00 43.22 235 VAL A C 1
ATOM 1830 O O . VAL A 1 235 ? 16.475 -19.561 -2.448 1.00 43.22 235 VAL A O 1
ATOM 1833 N N . LEU A 1 236 ? 15.284 -19.186 -0.582 1.00 40.62 236 LEU A N 1
ATOM 1834 C CA . LEU A 1 236 ? 16.236 -19.844 0.326 1.00 40.62 236 LEU A CA 1
ATOM 1835 C C . LEU A 1 236 ? 16.127 -21.380 0.276 1.00 40.62 236 LEU A C 1
ATOM 1837 O O . LEU A 1 236 ? 17.144 -22.058 0.368 1.00 40.62 236 LEU A O 1
ATOM 1841 N N . LEU A 1 237 ? 14.934 -21.944 0.055 1.00 41.53 237 LEU A N 1
ATOM 1842 C CA . LEU A 1 237 ? 14.753 -23.396 -0.130 1.00 41.53 237 LEU A CA 1
ATOM 1843 C C . LEU A 1 237 ? 15.069 -23.870 -1.565 1.00 41.53 237 LEU A C 1
ATOM 1845 O O . LEU A 1 237 ? 15.333 -25.046 -1.797 1.00 41.53 237 LEU A O 1
ATOM 1849 N N . ALA A 1 238 ? 15.090 -22.974 -2.554 1.00 42.16 238 ALA A N 1
ATOM 1850 C CA . ALA A 1 238 ? 15.560 -23.294 -3.903 1.00 42.16 238 ALA A CA 1
ATOM 1851 C C . ALA A 1 238 ? 17.094 -23.398 -3.972 1.00 42.16 238 ALA A C 1
ATOM 1853 O O . ALA A 1 238 ? 17.607 -24.161 -4.788 1.00 42.16 238 ALA A O 1
ATOM 1854 N N . SER A 1 239 ? 17.819 -22.664 -3.117 1.00 44.53 239 SER A N 1
ATOM 1855 C CA . SER A 1 239 ? 19.273 -22.800 -2.947 1.00 44.53 239 SER A CA 1
ATOM 1856 C C . SER A 1 239 ? 19.660 -23.900 -1.948 1.00 44.53 239 SER A C 1
ATOM 1858 O O . SER A 1 239 ? 20.731 -24.490 -2.079 1.00 44.53 239 SER A O 1
ATOM 1860 N N . VAL A 1 240 ? 18.774 -24.238 -1.006 1.00 41.41 240 VAL A N 1
ATOM 1861 C CA . VAL A 1 240 ? 18.917 -25.357 -0.063 1.00 41.41 240 VAL A CA 1
ATOM 1862 C C . VAL A 1 240 ? 17.862 -26.411 -0.391 1.00 41.41 240 VAL A C 1
ATOM 1864 O O . VAL A 1 240 ? 16.771 -26.320 0.143 1.00 41.41 240 VAL A O 1
ATOM 1867 N N . SER A 1 241 ? 18.178 -27.379 -1.263 1.00 43.09 241 SER A N 1
ATOM 1868 C CA . SER A 1 241 ? 17.342 -28.490 -1.784 1.00 43.09 241 SER A CA 1
ATOM 1869 C C . SER A 1 241 ? 16.344 -29.161 -0.811 1.00 43.09 241 SER A C 1
ATOM 1871 O O . SER A 1 241 ? 16.447 -30.355 -0.530 1.00 43.09 241 SER A O 1
ATOM 1873 N N . ILE A 1 242 ? 15.341 -28.443 -0.318 1.00 49.31 242 ILE A N 1
ATOM 1874 C CA . ILE A 1 242 ? 14.352 -28.930 0.642 1.00 49.31 242 ILE A CA 1
ATOM 1875 C C . ILE A 1 242 ? 12.966 -28.678 0.047 1.00 49.31 242 ILE A C 1
ATOM 1877 O O . ILE A 1 242 ? 12.545 -27.543 -0.148 1.00 49.31 242 ILE A O 1
ATOM 1881 N N . TYR A 1 243 ? 12.306 -29.793 -0.283 1.00 45.03 243 TYR A N 1
ATOM 1882 C CA . TYR A 1 243 ? 10.865 -29.999 -0.468 1.00 45.03 243 TYR A CA 1
ATOM 1883 C C . TYR A 1 243 ? 10.019 -28.782 -0.886 1.00 45.03 243 TYR A C 1
ATOM 1885 O O . TYR A 1 243 ? 9.093 -28.375 -0.196 1.00 45.03 243 TYR A O 1
ATOM 1893 N N . ILE A 1 244 ? 10.260 -28.268 -2.091 1.00 49.19 244 ILE A N 1
ATOM 1894 C CA . ILE A 1 244 ? 9.201 -27.620 -2.872 1.00 49.19 244 ILE A CA 1
ATOM 1895 C C . ILE A 1 244 ? 8.964 -28.500 -4.087 1.00 49.19 244 ILE A C 1
ATOM 1897 O O . ILE A 1 244 ? 9.926 -28.856 -4.789 1.00 49.19 244 ILE A O 1
ATOM 1901 N N . SER A 1 245 ? 7.701 -28.877 -4.305 1.00 52.88 245 SER A N 1
ATOM 1902 C CA . SER A 1 245 ? 7.297 -29.679 -5.458 1.00 52.88 245 SER A CA 1
ATOM 1903 C C . SER A 1 245 ? 7.836 -29.022 -6.739 1.00 52.88 245 SER A C 1
ATOM 1905 O O . SER A 1 245 ? 7.910 -27.793 -6.856 1.00 52.88 245 SER A O 1
ATOM 1907 N N . SER A 1 246 ? 8.306 -29.824 -7.695 1.00 53.09 246 SER A N 1
ATOM 1908 C CA . SER A 1 246 ? 8.847 -29.306 -8.961 1.00 53.09 246 SER A CA 1
ATOM 1909 C C . SER A 1 246 ? 7.832 -28.424 -9.697 1.00 53.09 246 SER A C 1
ATOM 1911 O O . SER A 1 246 ? 8.217 -27.449 -10.338 1.00 53.09 246 SER A O 1
ATOM 1913 N N . GLN A 1 247 ? 6.544 -28.736 -9.542 1.00 48.41 247 GLN A N 1
ATOM 1914 C CA . GLN A 1 247 ? 5.426 -28.040 -10.161 1.00 48.41 247 GLN A CA 1
ATOM 1915 C C . GLN A 1 247 ? 5.194 -26.651 -9.561 1.00 48.41 247 GLN A C 1
ATOM 1917 O O . GLN A 1 247 ? 5.046 -25.690 -10.318 1.00 48.41 247 GLN A O 1
ATOM 1922 N N . ASP A 1 248 ? 5.268 -26.512 -8.233 1.00 46.78 248 ASP A N 1
ATOM 1923 C CA . ASP A 1 248 ? 5.188 -25.199 -7.594 1.00 46.78 248 ASP A CA 1
ATOM 1924 C C . ASP A 1 248 ? 6.390 -24.353 -8.011 1.00 46.78 248 ASP A C 1
ATOM 1926 O O . ASP A 1 248 ? 6.209 -23.255 -8.528 1.00 46.78 248 ASP A O 1
ATOM 1930 N N . ARG A 1 249 ? 7.623 -24.871 -7.922 1.00 49.59 249 ARG A N 1
ATOM 1931 C CA . ARG A 1 249 ? 8.815 -24.132 -8.389 1.00 49.59 249 ARG A CA 1
ATOM 1932 C C . ARG A 1 249 ? 8.644 -23.614 -9.819 1.00 49.59 249 ARG A C 1
ATOM 1934 O O . ARG A 1 249 ? 8.885 -22.437 -10.073 1.00 49.59 249 ARG A O 1
ATOM 1941 N N . GLN A 1 250 ? 8.188 -24.464 -10.734 1.00 49.66 250 GLN A N 1
ATOM 1942 C CA . GLN A 1 250 ? 8.006 -24.097 -12.134 1.00 49.66 250 GLN A CA 1
ATOM 1943 C C . GLN A 1 250 ? 6.949 -22.996 -12.315 1.00 49.66 250 GLN A C 1
ATOM 1945 O O . GLN A 1 250 ? 7.213 -22.026 -13.019 1.00 49.66 250 GLN A O 1
ATOM 1950 N N . HIS A 1 251 ? 5.801 -23.078 -11.638 1.00 51.56 251 HIS A N 1
ATOM 1951 C CA . HIS A 1 251 ? 4.736 -22.074 -11.750 1.00 51.56 251 HIS A CA 1
ATOM 1952 C C . HIS A 1 251 ? 5.154 -20.688 -11.212 1.00 51.56 251 HIS A C 1
ATOM 1954 O O . HIS A 1 251 ? 4.786 -19.664 -11.788 1.00 51.56 251 HIS A O 1
ATOM 1960 N N . HIS A 1 252 ? 5.980 -20.638 -10.158 1.00 50.72 252 HIS A N 1
ATOM 1961 C CA . HIS A 1 252 ? 6.451 -19.378 -9.563 1.00 50.72 252 HIS A CA 1
ATOM 1962 C C . HIS A 1 252 ? 7.529 -18.673 -10.405 1.00 50.72 252 HIS A C 1
ATOM 1964 O O . HIS A 1 252 ? 7.482 -17.451 -10.549 1.00 50.72 252 HIS A O 1
ATOM 1970 N N . PHE A 1 253 ? 8.472 -19.416 -11.000 1.00 52.53 253 PHE A N 1
ATOM 1971 C CA . PHE A 1 253 ? 9.481 -18.840 -11.906 1.00 52.53 253 PHE A CA 1
ATOM 1972 C C . PHE A 1 253 ? 8.855 -18.245 -13.177 1.00 52.53 253 PHE A C 1
ATOM 1974 O O . PHE A 1 253 ? 9.356 -17.247 -13.694 1.00 52.53 253 PHE A O 1
ATOM 1981 N N . ILE A 1 254 ? 7.748 -18.822 -13.656 1.00 59.38 254 ILE A N 1
ATOM 1982 C CA . ILE A 1 254 ? 7.050 -18.367 -14.865 1.00 59.38 254 ILE A CA 1
ATOM 1983 C C . ILE A 1 254 ? 6.472 -16.955 -14.678 1.00 59.38 254 ILE A C 1
ATOM 1985 O O . ILE A 1 254 ? 6.675 -16.102 -15.535 1.00 59.38 254 ILE A O 1
ATOM 1989 N N . HIS A 1 255 ? 5.839 -16.655 -13.539 1.00 71.31 255 HIS A N 1
ATOM 1990 C CA . HIS A 1 255 ? 5.130 -15.380 -13.364 1.00 71.31 255 HIS A CA 1
ATOM 1991 C C . HIS A 1 255 ? 6.051 -14.147 -13.371 1.00 71.31 255 HIS A C 1
ATOM 1993 O O . HIS A 1 255 ? 5.815 -13.200 -14.118 1.00 71.31 255 HIS A O 1
ATOM 1999 N N . THR A 1 256 ? 7.132 -14.147 -12.586 1.00 72.81 256 THR A N 1
ATOM 2000 C CA . THR A 1 256 ? 8.077 -13.012 -12.575 1.00 72.81 256 THR A CA 1
ATOM 2001 C C . THR A 1 256 ? 8.813 -12.884 -13.900 1.00 72.81 256 THR A C 1
ATOM 2003 O O . THR A 1 256 ? 9.050 -11.770 -14.368 1.00 72.81 256 THR A O 1
ATOM 2006 N N . HIS A 1 257 ? 9.133 -14.011 -14.537 1.00 78.19 257 HIS A N 1
ATOM 2007 C CA . HIS A 1 257 ? 9.702 -14.008 -15.876 1.00 78.19 257 HIS A CA 1
ATOM 2008 C C . HIS A 1 257 ? 8.761 -13.338 -16.887 1.00 78.19 257 HIS A C 1
ATOM 2010 O O . HIS A 1 257 ? 9.210 -12.504 -17.673 1.00 78.19 257 HIS A O 1
ATOM 2016 N N . ASP A 1 258 ? 7.460 -13.627 -16.827 1.00 84.62 258 ASP A N 1
ATOM 2017 C CA . ASP A 1 258 ? 6.457 -13.003 -17.691 1.00 84.62 258 ASP A CA 1
ATOM 2018 C C . ASP A 1 258 ? 6.344 -11.494 -17.438 1.00 84.62 258 ASP A C 1
ATOM 2020 O O . ASP A 1 258 ? 6.317 -10.710 -18.387 1.00 84.62 258 ASP A O 1
ATOM 2024 N N . ILE A 1 259 ? 6.368 -11.055 -16.174 1.00 87.81 259 ILE A N 1
ATOM 2025 C CA . ILE A 1 259 ? 6.367 -9.625 -15.824 1.00 87.81 259 ILE A CA 1
ATOM 2026 C C . ILE A 1 259 ? 7.612 -8.923 -16.379 1.00 87.81 259 ILE A C 1
ATOM 2028 O O . ILE A 1 259 ? 7.501 -7.862 -16.998 1.00 87.81 259 ILE A O 1
ATOM 2032 N N . VAL A 1 260 ? 8.801 -9.504 -16.192 1.00 89.50 260 VAL A N 1
ATOM 2033 C CA . VAL A 1 260 ? 10.051 -8.948 -16.733 1.00 89.50 260 VAL A CA 1
ATOM 2034 C C . VAL A 1 260 ? 10.003 -8.897 -18.255 1.00 89.50 260 VAL A C 1
ATOM 2036 O O . VAL A 1 260 ? 10.364 -7.875 -18.842 1.00 89.50 260 VAL A O 1
ATOM 2039 N N . LYS A 1 261 ? 9.519 -9.959 -18.904 1.00 89.62 261 LYS A N 1
ATOM 2040 C CA . LYS A 1 261 ? 9.356 -10.004 -20.358 1.00 89.62 261 LYS A CA 1
ATOM 2041 C C . LYS A 1 261 ? 8.454 -8.870 -20.840 1.00 89.62 261 LYS A C 1
ATOM 2043 O O . LYS A 1 261 ? 8.847 -8.145 -21.750 1.00 89.62 261 LYS A O 1
ATOM 2048 N N . LEU A 1 262 ? 7.319 -8.647 -20.179 1.00 91.81 262 LEU A N 1
ATOM 2049 C CA . LEU A 1 262 ? 6.418 -7.538 -20.487 1.00 91.81 262 LEU A CA 1
ATOM 2050 C C . LEU A 1 262 ? 7.112 -6.177 -20.326 1.00 91.81 262 LEU A C 1
ATOM 2052 O O . LEU A 1 262 ? 6.964 -5.318 -21.193 1.00 91.81 262 LEU A O 1
ATOM 2056 N N . PHE A 1 263 ? 7.899 -5.957 -19.269 1.00 94.19 263 PHE A N 1
ATOM 2057 C CA . PHE A 1 263 ? 8.676 -4.717 -19.120 1.00 94.19 263 PHE A CA 1
ATOM 2058 C C . PHE A 1 263 ? 9.686 -4.516 -20.260 1.00 94.19 263 PHE A C 1
ATOM 2060 O O . PHE A 1 263 ? 9.823 -3.404 -20.779 1.00 94.19 263 PHE A O 1
ATOM 2067 N N . VAL A 1 264 ? 10.384 -5.581 -20.665 1.00 92.75 264 VAL A N 1
ATOM 2068 C CA . VAL A 1 264 ? 11.341 -5.553 -21.782 1.00 92.75 264 VAL A CA 1
ATOM 2069 C C . VAL A 1 264 ? 10.631 -5.274 -23.108 1.00 92.75 264 VAL A C 1
ATOM 2071 O O . VAL A 1 264 ? 11.107 -4.439 -23.870 1.00 92.75 264 VAL A O 1
ATOM 2074 N N . GLU A 1 265 ? 9.479 -5.897 -23.364 1.00 92.88 265 GLU A N 1
ATOM 2075 C CA . GLU A 1 265 ? 8.650 -5.665 -24.558 1.00 92.88 265 GLU A CA 1
ATOM 2076 C C . GLU A 1 265 ? 8.128 -4.223 -24.639 1.00 92.88 265 GLU A C 1
ATOM 2078 O O . GLU A 1 265 ? 8.069 -3.647 -25.723 1.00 92.88 265 GLU A O 1
ATOM 2083 N N . HIS A 1 266 ? 7.827 -3.597 -23.498 1.00 94.50 266 HIS A N 1
ATOM 2084 C CA . HIS A 1 266 ? 7.474 -2.174 -23.439 1.00 94.50 266 HIS A CA 1
ATOM 2085 C C . HIS A 1 266 ? 8.697 -1.241 -23.546 1.00 94.50 266 HIS A C 1
ATOM 2087 O O . HIS A 1 266 ? 8.545 -0.019 -23.574 1.00 94.50 266 HIS A O 1
ATOM 2093 N N . GLY A 1 267 ? 9.910 -1.795 -23.639 1.00 93.38 267 GLY A N 1
ATOM 2094 C CA . GLY A 1 267 ? 11.150 -1.058 -23.867 1.00 93.38 267 GLY A CA 1
ATOM 2095 C C . GLY A 1 267 ? 11.659 -0.321 -22.629 1.00 93.38 267 GLY A C 1
ATOM 2096 O O . GLY A 1 267 ? 12.138 0.814 -22.732 1.00 93.38 267 GLY A O 1
ATOM 2097 N N . VAL A 1 268 ? 11.552 -0.942 -21.447 1.00 94.44 268 VAL A N 1
ATOM 2098 C CA . VAL A 1 268 ? 12.143 -0.401 -20.210 1.00 94.44 268 VAL A CA 1
ATOM 2099 C C . VAL A 1 268 ? 13.670 -0.257 -20.316 1.00 94.44 268 VAL A C 1
ATOM 2101 O O . VAL A 1 268 ? 14.228 0.698 -19.783 1.00 94.44 268 VAL A O 1
ATOM 2104 N N . ILE A 1 269 ? 14.344 -1.166 -21.037 1.00 93.00 269 ILE A N 1
ATOM 2105 C CA . ILE A 1 269 ? 15.808 -1.164 -21.207 1.00 93.00 269 ILE A CA 1
ATOM 2106 C C . ILE A 1 269 ? 16.251 0.086 -21.969 1.00 93.00 269 ILE A C 1
ATOM 2108 O O . ILE A 1 269 ? 17.128 0.816 -21.508 1.00 93.00 269 ILE A O 1
ATOM 2112 N N . ASP A 1 270 ? 15.577 0.383 -23.078 1.00 91.75 270 ASP A N 1
ATOM 2113 C CA . ASP A 1 270 ? 15.883 1.548 -23.912 1.00 91.75 270 ASP A CA 1
ATOM 2114 C C . ASP A 1 270 ? 15.679 2.865 -23.155 1.00 91.75 270 ASP A C 1
ATOM 2116 O O . ASP A 1 270 ? 16.360 3.853 -23.418 1.00 91.75 270 ASP A O 1
ATOM 2120 N N . ALA A 1 271 ? 14.758 2.881 -22.186 1.00 91.75 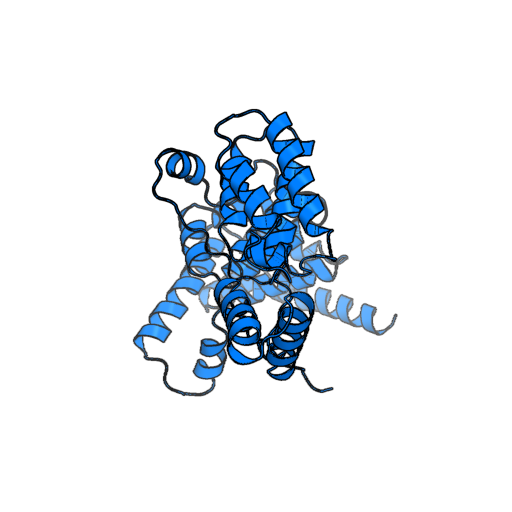271 ALA A N 1
ATOM 2121 C CA . ALA A 1 271 ? 14.505 4.045 -21.347 1.00 91.75 271 ALA A CA 1
ATOM 2122 C C . ALA A 1 271 ? 15.527 4.185 -20.202 1.00 91.75 271 ALA A C 1
ATOM 2124 O O . ALA A 1 271 ? 15.951 5.299 -19.885 1.00 91.75 271 ALA A O 1
ATOM 2125 N N . VAL A 1 272 ? 15.924 3.075 -19.565 1.00 91.81 272 VAL A N 1
ATOM 2126 C CA . VAL A 1 272 ? 16.719 3.119 -18.326 1.00 91.81 272 VAL A CA 1
ATOM 2127 C C . VAL A 1 272 ? 18.196 3.394 -18.579 1.00 91.81 272 VAL A C 1
ATOM 2129 O O . VAL A 1 272 ? 18.831 4.097 -17.799 1.00 91.81 272 VAL A O 1
ATOM 2132 N N . LEU A 1 273 ? 18.755 2.912 -19.687 1.00 87.69 273 LEU A N 1
ATOM 2133 C CA . LEU A 1 273 ? 20.184 3.066 -19.967 1.00 87.69 273 LEU A CA 1
ATOM 2134 C C . LEU A 1 273 ? 20.606 4.529 -20.199 1.00 87.69 273 LEU A C 1
ATOM 2136 O O . LEU A 1 273 ? 21.531 4.992 -19.526 1.00 87.69 273 LEU A O 1
ATOM 2140 N N . PRO A 1 274 ? 19.937 5.303 -21.078 1.00 86.25 274 PRO A N 1
ATOM 2141 C CA . PRO A 1 274 ? 20.220 6.730 -21.220 1.00 86.25 274 PRO A CA 1
ATOM 2142 C C . PRO A 1 274 ? 19.965 7.502 -19.926 1.00 86.25 274 PRO A C 1
ATOM 2144 O O . PRO A 1 274 ? 20.661 8.474 -19.643 1.00 86.25 274 PRO A O 1
ATOM 2147 N N . TYR A 1 275 ? 18.987 7.065 -19.127 1.00 88.19 275 TYR A N 1
ATOM 2148 C CA . TYR A 1 275 ? 18.708 7.678 -17.838 1.00 88.19 275 TYR A CA 1
ATOM 2149 C C . TYR A 1 275 ? 19.871 7.520 -16.863 1.00 88.19 275 TYR A C 1
ATOM 2151 O O . TYR A 1 275 ? 20.342 8.517 -16.326 1.00 88.19 275 TYR A O 1
ATOM 2159 N N . LEU A 1 276 ? 20.376 6.298 -16.688 1.00 87.75 276 LEU A N 1
ATOM 2160 C CA . LEU A 1 276 ? 21.470 6.002 -15.764 1.00 87.75 276 LEU A CA 1
ATOM 2161 C C . LEU A 1 276 ? 22.745 6.804 -16.062 1.00 87.75 276 LEU A C 1
ATOM 2163 O O . LEU A 1 276 ? 23.454 7.169 -15.129 1.00 87.75 276 LEU A O 1
ATOM 2167 N N . ARG A 1 277 ? 23.003 7.147 -17.333 1.00 80.94 277 ARG A N 1
ATOM 2168 C CA . ARG A 1 277 ? 24.111 8.043 -17.723 1.00 80.94 277 ARG A CA 1
ATOM 2169 C C . ARG A 1 277 ? 23.992 9.446 -17.123 1.00 80.94 277 ARG A C 1
ATOM 2171 O O . ARG A 1 277 ? 25.010 10.063 -16.840 1.00 80.94 277 ARG A O 1
ATOM 2178 N N . GLY A 1 278 ? 22.769 9.949 -16.958 1.00 77.75 278 GLY A N 1
ATOM 2179 C CA . GLY A 1 278 ? 22.498 11.292 -16.435 1.00 77.75 278 GLY A CA 1
ATOM 2180 C C . GLY A 1 278 ? 22.238 11.356 -14.927 1.00 77.75 278 GLY A C 1
ATOM 2181 O O . GLY A 1 278 ? 22.208 12.446 -14.371 1.00 77.75 278 GLY A O 1
ATOM 2182 N N . VAL A 1 279 ? 22.042 10.218 -14.252 1.00 72.12 279 VAL A N 1
ATOM 2183 C CA . VAL A 1 279 ? 21.638 10.138 -12.825 1.00 72.12 279 VAL A CA 1
ATOM 2184 C C . VAL A 1 279 ? 22.847 10.046 -11.894 1.00 72.12 279 VAL A C 1
ATOM 2186 O O . VAL A 1 279 ? 22.763 9.577 -10.767 1.00 72.12 279 VAL A O 1
ATOM 2189 N N . SER A 1 280 ? 23.999 10.535 -12.343 1.00 62.25 280 SER A N 1
ATOM 2190 C CA . SER A 1 280 ? 25.258 10.473 -11.599 1.00 62.25 280 SER A CA 1
ATOM 2191 C C . SER A 1 280 ? 25.198 11.151 -10.222 1.00 62.25 280 SER A C 1
ATOM 2193 O O . SER A 1 280 ? 25.948 10.786 -9.326 1.00 62.25 280 SER A O 1
ATOM 2195 N N . SER A 1 281 ? 24.301 12.120 -10.029 1.00 66.69 281 SER A N 1
ATOM 2196 C CA . SER A 1 281 ? 24.297 12.986 -8.843 1.00 66.69 281 SER A CA 1
ATOM 2197 C C . SER A 1 281 ? 23.399 12.523 -7.688 1.00 66.69 281 SER A C 1
ATOM 2199 O O . SER A 1 281 ? 23.571 13.032 -6.585 1.00 66.69 281 SER A O 1
ATOM 2201 N N . ASP A 1 282 ? 22.469 11.583 -7.906 1.00 80.44 282 ASP A N 1
ATOM 2202 C CA . ASP A 1 282 ? 21.557 11.087 -6.861 1.00 80.44 282 ASP A CA 1
ATOM 2203 C C . ASP A 1 282 ? 21.782 9.584 -6.588 1.00 80.44 282 ASP A C 1
ATOM 2205 O O . ASP A 1 282 ? 21.309 8.734 -7.358 1.00 80.44 282 ASP A O 1
ATOM 2209 N N . PRO A 1 283 ? 22.491 9.233 -5.498 1.00 82.19 283 PRO A N 1
ATOM 2210 C CA . PRO A 1 283 ? 22.858 7.853 -5.198 1.00 82.19 283 PRO A CA 1
ATOM 2211 C C . PRO A 1 283 ? 21.651 6.962 -4.872 1.00 82.19 283 PRO A C 1
ATOM 2213 O O . PRO A 1 283 ? 21.670 5.775 -5.208 1.00 82.19 283 PRO A O 1
ATOM 2216 N N . ASP A 1 284 ? 20.587 7.504 -4.275 1.00 85.00 284 ASP A N 1
ATOM 2217 C CA . ASP A 1 284 ? 19.417 6.717 -3.866 1.00 85.00 284 ASP A CA 1
ATOM 2218 C C . ASP A 1 284 ? 18.584 6.295 -5.078 1.00 85.00 284 ASP A C 1
ATOM 2220 O O . ASP A 1 284 ? 18.162 5.134 -5.207 1.00 85.00 284 ASP A O 1
ATOM 2224 N N . THR A 1 285 ? 18.380 7.227 -6.009 1.00 88.19 285 THR A N 1
ATOM 2225 C CA . THR A 1 285 ? 17.703 6.936 -7.273 1.00 88.19 285 THR A CA 1
ATOM 2226 C C . THR A 1 285 ? 18.552 6.020 -8.146 1.00 88.19 285 THR A C 1
ATOM 2228 O O . THR A 1 285 ? 18.025 5.041 -8.684 1.00 88.19 285 THR A O 1
ATOM 2231 N N . LEU A 1 286 ? 19.866 6.261 -8.235 1.00 88.50 286 LEU A N 1
ATOM 2232 C CA . LEU A 1 286 ? 20.788 5.386 -8.962 1.00 88.50 286 LEU A CA 1
ATOM 2233 C C . LEU A 1 286 ? 20.740 3.947 -8.428 1.00 88.50 286 LEU A C 1
ATOM 2235 O O . LEU A 1 286 ? 20.555 3.007 -9.202 1.00 88.50 286 LEU A O 1
ATOM 2239 N N . SER A 1 287 ? 20.840 3.774 -7.109 1.00 88.44 287 SER A N 1
ATOM 2240 C CA . SER A 1 287 ? 20.754 2.471 -6.437 1.00 88.44 287 SER A CA 1
ATOM 2241 C C . SER A 1 287 ? 19.444 1.747 -6.759 1.00 88.44 287 SER A C 1
ATOM 2243 O O . SER A 1 287 ? 19.447 0.570 -7.135 1.00 88.44 287 SER A O 1
ATOM 2245 N N . SER A 1 288 ? 18.319 2.466 -6.706 1.00 90.75 288 SER A N 1
ATOM 2246 C CA . SER A 1 288 ? 16.995 1.907 -7.003 1.00 90.75 288 SER A CA 1
ATOM 2247 C C . SER A 1 288 ? 16.901 1.398 -8.446 1.00 90.75 288 SER A C 1
ATOM 2249 O O . SER A 1 288 ? 16.416 0.289 -8.682 1.00 90.75 288 SER A O 1
ATOM 2251 N N . TRP A 1 289 ? 17.425 2.150 -9.416 1.00 92.56 289 TRP A N 1
ATOM 2252 C CA . TRP A 1 289 ? 17.408 1.749 -10.826 1.00 92.56 289 TRP A CA 1
ATOM 2253 C C . TRP A 1 289 ? 18.427 0.666 -11.178 1.00 92.56 289 TRP A C 1
ATOM 2255 O O . TRP A 1 289 ? 18.102 -0.229 -11.957 1.00 92.56 289 TRP A O 1
ATOM 2265 N N . LEU A 1 290 ? 19.619 0.664 -10.580 1.00 91.00 290 LEU A N 1
ATOM 2266 C CA . LEU A 1 290 ? 20.555 -0.460 -10.708 1.00 91.00 290 LEU A CA 1
ATOM 2267 C C . LEU A 1 290 ? 19.936 -1.754 -10.175 1.00 91.00 290 LEU A C 1
ATOM 2269 O O . LEU A 1 290 ? 20.117 -2.828 -10.755 1.00 91.00 290 LEU A O 1
ATOM 2273 N N . ALA A 1 291 ? 19.147 -1.656 -9.107 1.00 90.75 291 ALA A N 1
ATOM 2274 C CA . ALA A 1 291 ? 18.441 -2.798 -8.564 1.00 90.75 291 ALA A CA 1
ATOM 2275 C C . ALA A 1 291 ? 17.296 -3.278 -9.483 1.00 90.75 291 ALA A C 1
ATOM 2277 O O . ALA A 1 291 ? 17.068 -4.485 -9.554 1.00 90.75 291 ALA A O 1
ATOM 2278 N N . VAL A 1 292 ? 16.640 -2.379 -10.235 1.00 93.00 292 VAL A N 1
ATOM 2279 C CA . VAL A 1 292 ? 15.734 -2.750 -11.346 1.00 93.00 292 VAL A CA 1
ATOM 2280 C C . VAL A 1 292 ? 16.507 -3.462 -12.454 1.00 93.00 292 VAL A C 1
ATOM 2282 O O . VAL A 1 292 ? 16.110 -4.546 -12.866 1.00 93.00 292 VAL A O 1
ATOM 2285 N N . VAL A 1 293 ? 17.636 -2.910 -12.915 1.00 92.62 293 VAL A N 1
ATOM 2286 C CA . VAL A 1 293 ? 18.461 -3.533 -13.970 1.00 92.62 293 VAL A CA 1
ATOM 2287 C C . VAL A 1 293 ? 18.873 -4.952 -13.580 1.00 92.62 293 VAL A C 1
ATOM 2289 O O . VAL A 1 293 ? 18.736 -5.876 -14.382 1.00 92.62 293 VAL A O 1
ATOM 2292 N N . LYS A 1 294 ? 19.287 -5.153 -12.323 1.00 89.75 294 LYS A N 1
ATOM 2293 C CA . LYS A 1 294 ? 19.580 -6.483 -11.772 1.00 89.75 294 LYS A CA 1
ATOM 2294 C C . LYS A 1 294 ? 18.384 -7.438 -11.884 1.00 89.75 294 LYS A C 1
ATOM 2296 O O . LYS A 1 294 ? 18.582 -8.606 -12.190 1.00 89.75 294 LYS A O 1
ATOM 2301 N N . GLN A 1 295 ? 17.165 -6.965 -11.633 1.00 89.50 295 GLN A N 1
ATOM 2302 C CA . GLN A 1 295 ? 15.945 -7.781 -11.710 1.00 89.50 295 GLN A CA 1
ATOM 2303 C C . GLN A 1 295 ? 15.484 -8.055 -13.142 1.00 89.50 295 GLN A C 1
ATOM 2305 O O . GLN A 1 295 ? 14.806 -9.049 -13.380 1.00 89.50 295 GLN A O 1
ATOM 2310 N N . LEU A 1 296 ? 15.868 -7.217 -14.105 1.00 90.38 296 LEU A N 1
ATOM 2311 C CA . LEU A 1 296 ? 15.628 -7.484 -15.523 1.00 90.38 296 LEU A CA 1
ATOM 2312 C C . LEU A 1 296 ? 16.609 -8.536 -16.068 1.00 90.38 296 LEU A C 1
ATOM 2314 O O . LEU A 1 296 ? 16.252 -9.319 -16.947 1.00 90.38 296 LEU A O 1
ATOM 2318 N N . ALA A 1 297 ? 17.829 -8.591 -15.529 1.00 89.31 297 ALA A N 1
ATOM 2319 C CA . ALA A 1 297 ? 18.909 -9.493 -15.937 1.00 89.31 297 ALA A CA 1
ATOM 2320 C C . ALA A 1 297 ? 18.713 -10.959 -15.475 1.00 89.31 297 ALA A C 1
ATOM 2322 O O . ALA A 1 297 ? 19.619 -11.573 -14.916 1.00 89.31 297 ALA A O 1
ATOM 2323 N N . ILE A 1 298 ? 17.521 -11.524 -15.696 1.00 83.62 298 ILE A N 1
ATOM 2324 C CA . ILE A 1 298 ? 17.166 -12.903 -15.309 1.00 83.62 298 ILE A CA 1
ATOM 2325 C C . ILE A 1 298 ? 17.346 -13.931 -16.434 1.00 83.62 298 ILE A C 1
ATOM 2327 O O . ILE A 1 298 ? 17.455 -15.120 -16.150 1.00 83.62 298 ILE A O 1
ATOM 2331 N N . THR A 1 299 ? 17.375 -13.503 -17.701 1.00 84.50 299 THR A N 1
ATOM 2332 C CA . THR A 1 299 ? 17.591 -14.393 -18.853 1.00 84.50 299 THR A CA 1
ATOM 2333 C C . THR A 1 299 ? 18.795 -13.963 -19.667 1.00 84.50 299 THR A C 1
ATOM 2335 O O . THR A 1 299 ? 19.151 -12.785 -19.710 1.00 84.50 299 THR A O 1
ATOM 2338 N N . GLU A 1 300 ? 19.390 -14.919 -20.376 1.00 88.44 300 GLU A N 1
ATOM 2339 C CA . GLU A 1 300 ? 20.507 -14.664 -21.282 1.00 88.44 300 GLU A CA 1
ATOM 2340 C C . GLU A 1 300 ? 20.144 -13.650 -22.386 1.00 88.44 300 GLU A C 1
ATOM 2342 O O . GLU A 1 300 ? 20.957 -12.795 -22.733 1.00 88.44 300 GLU A O 1
ATOM 2347 N N . ASP A 1 301 ? 18.910 -13.694 -22.900 1.00 90.19 301 ASP A N 1
ATOM 2348 C CA . ASP A 1 301 ? 18.414 -12.729 -23.888 1.00 90.19 301 ASP A CA 1
ATOM 2349 C C . ASP A 1 301 ? 18.343 -11.308 -23.314 1.00 90.19 301 ASP A C 1
ATOM 2351 O O . ASP A 1 301 ? 18.865 -10.365 -23.915 1.00 90.19 301 ASP A O 1
ATOM 2355 N N . THR A 1 302 ? 17.774 -11.147 -22.114 1.00 89.88 302 THR A N 1
ATOM 2356 C CA . THR A 1 302 ? 17.721 -9.834 -21.462 1.00 89.88 302 THR A CA 1
ATOM 2357 C C . THR A 1 302 ? 19.121 -9.317 -21.132 1.00 89.88 302 THR A C 1
ATOM 2359 O O . THR A 1 302 ? 19.402 -8.137 -21.340 1.00 89.88 302 THR A O 1
ATOM 2362 N N . CYS A 1 303 ? 20.031 -10.189 -20.688 1.00 92.38 303 CYS A N 1
ATOM 2363 C CA . CYS A 1 303 ? 21.432 -9.836 -20.457 1.00 92.38 303 CYS A CA 1
ATOM 2364 C C . CYS A 1 303 ? 22.117 -9.354 -21.742 1.00 92.38 303 CYS A C 1
ATOM 2366 O O . CYS A 1 303 ? 22.763 -8.307 -21.724 1.00 92.38 303 CYS A O 1
ATOM 2368 N N . ARG A 1 304 ? 21.934 -10.053 -22.872 1.00 93.62 304 ARG A N 1
ATOM 2369 C CA . ARG A 1 304 ? 22.451 -9.609 -24.178 1.00 93.62 304 ARG A CA 1
ATOM 2370 C C . ARG A 1 304 ? 21.919 -8.232 -24.564 1.00 93.62 304 ARG A C 1
ATOM 2372 O O . ARG A 1 304 ? 22.705 -7.391 -24.991 1.00 93.62 304 ARG A O 1
ATOM 2379 N N . LYS A 1 305 ? 20.620 -7.979 -24.376 1.00 93.75 305 LYS A N 1
ATOM 2380 C CA . LYS A 1 305 ? 20.001 -6.667 -24.643 1.00 93.75 305 LYS A CA 1
ATOM 2381 C C . LYS A 1 305 ? 20.595 -5.562 -23.769 1.00 93.75 305 LYS A C 1
ATOM 2383 O O . LYS A 1 305 ? 20.925 -4.498 -24.281 1.00 93.75 305 LYS A O 1
ATOM 2388 N N . LEU A 1 306 ? 20.782 -5.819 -22.474 1.00 93.12 306 LEU A N 1
ATOM 2389 C CA . LEU A 1 306 ? 21.408 -4.869 -21.546 1.00 93.12 306 LEU A CA 1
ATOM 2390 C C . LEU A 1 306 ? 22.861 -4.552 -21.937 1.00 93.12 306 LEU A C 1
ATOM 2392 O O . LEU A 1 306 ? 23.258 -3.386 -21.924 1.00 93.12 306 LEU A O 1
ATOM 2396 N N . VAL A 1 307 ? 23.643 -5.571 -22.309 1.00 93.25 307 VAL A N 1
ATOM 2397 C CA . VAL A 1 307 ? 25.025 -5.398 -22.790 1.00 93.25 307 VAL A CA 1
ATOM 2398 C C . VAL A 1 307 ? 25.050 -4.610 -24.097 1.00 93.25 307 VAL A C 1
ATOM 2400 O O . VAL A 1 307 ? 25.800 -3.645 -24.196 1.00 93.25 307 VAL A O 1
ATOM 2403 N N . ALA A 1 308 ? 24.194 -4.952 -25.061 1.00 92.62 308 ALA A N 1
ATOM 2404 C CA . ALA A 1 308 ? 24.086 -4.235 -26.331 1.00 92.62 308 ALA A CA 1
ATOM 2405 C C . ALA A 1 308 ? 23.672 -2.763 -26.151 1.00 92.62 308 ALA A C 1
ATOM 2407 O O . ALA A 1 308 ? 24.101 -1.904 -26.916 1.00 92.62 308 ALA A O 1
ATOM 2408 N N . ALA A 1 309 ? 22.883 -2.455 -25.119 1.00 91.19 309 ALA A N 1
ATOM 2409 C CA . ALA A 1 309 ? 22.503 -1.089 -24.762 1.00 91.19 309 ALA A CA 1
ATOM 2410 C C . ALA A 1 309 ? 23.613 -0.303 -24.016 1.00 91.19 309 ALA A C 1
ATOM 2412 O O . ALA A 1 309 ? 23.453 0.893 -23.736 1.00 91.19 309 ALA A O 1
ATOM 2413 N N . GLY A 1 310 ? 24.745 -0.952 -23.712 1.00 91.06 310 GLY A N 1
ATOM 2414 C CA . GLY A 1 310 ? 25.936 -0.335 -23.127 1.00 91.06 310 GLY A CA 1
ATOM 2415 C C . GLY A 1 310 ? 25.920 -0.245 -21.601 1.00 91.06 310 GLY A C 1
ATOM 2416 O O . GLY A 1 310 ? 26.454 0.712 -21.046 1.00 91.06 310 GLY A O 1
ATOM 2417 N N . ILE A 1 311 ? 25.292 -1.199 -20.893 1.00 89.62 311 ILE A N 1
ATOM 2418 C CA . ILE A 1 311 ? 25.264 -1.185 -19.414 1.00 89.62 311 ILE A CA 1
ATOM 2419 C C . ILE A 1 311 ? 26.663 -1.287 -18.792 1.00 89.62 311 ILE A C 1
ATOM 2421 O O . ILE A 1 311 ? 26.928 -0.664 -17.766 1.00 89.62 311 ILE A O 1
ATOM 2425 N N . LEU A 1 312 ? 27.562 -2.057 -19.414 1.00 89.38 312 LEU A N 1
ATOM 2426 C CA . LEU A 1 312 ? 28.917 -2.277 -18.905 1.00 89.38 312 LEU A CA 1
ATOM 2427 C C . LEU A 1 312 ? 29.793 -1.029 -19.053 1.00 89.38 312 LEU A C 1
ATOM 2429 O O . LEU A 1 312 ? 30.656 -0.794 -18.210 1.00 89.38 312 LEU A O 1
ATOM 2433 N N . ASP A 1 313 ? 29.507 -0.187 -20.047 1.00 89.06 313 ASP A N 1
ATOM 2434 C CA . ASP A 1 313 ? 30.222 1.072 -20.279 1.00 89.06 313 ASP A CA 1
ATOM 2435 C C . ASP A 1 313 ? 30.000 2.079 -19.140 1.00 89.06 313 ASP A C 1
ATOM 2437 O O . ASP A 1 313 ? 30.775 3.018 -18.976 1.00 89.06 313 ASP A O 1
ATOM 2441 N N . LEU A 1 314 ? 28.951 1.882 -18.332 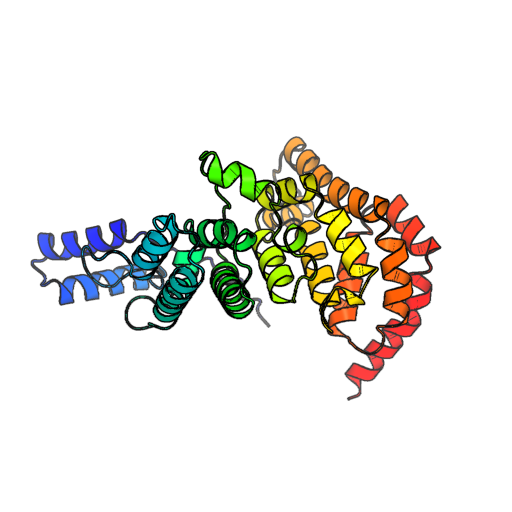1.00 86.19 314 LEU A N 1
ATOM 2442 C CA . LEU A 1 314 ? 28.620 2.741 -17.193 1.00 86.19 314 LEU A CA 1
ATOM 2443 C C . LEU A 1 314 ? 29.338 2.335 -15.899 1.00 86.19 314 LEU A C 1
ATOM 2445 O O . LEU A 1 314 ? 29.373 3.117 -14.948 1.00 86.19 314 LEU A O 1
ATOM 2449 N N . LEU A 1 315 ? 29.925 1.132 -15.844 1.00 83.38 315 LEU A N 1
ATOM 2450 C CA . LEU A 1 315 ? 30.590 0.619 -14.641 1.00 83.38 315 LEU A CA 1
ATOM 2451 C C . LEU A 1 315 ? 31.704 1.540 -14.120 1.00 83.38 315 LEU A C 1
ATOM 2453 O O . LEU A 1 315 ? 31.705 1.796 -12.913 1.00 83.38 315 LEU A O 1
ATOM 2457 N N . PRO A 1 316 ? 32.606 2.091 -14.962 1.00 82.44 316 PRO A N 1
ATOM 2458 C CA . PRO A 1 316 ? 33.643 3.002 -14.480 1.00 82.44 316 PRO A CA 1
ATOM 2459 C C . PRO A 1 316 ? 33.049 4.259 -13.836 1.00 82.44 316 PRO A C 1
ATOM 2461 O O . PRO A 1 316 ? 33.515 4.697 -12.786 1.00 82.44 316 PRO A O 1
ATOM 2464 N N . THR A 1 317 ? 31.979 4.805 -14.423 1.00 78.94 317 THR A N 1
ATOM 2465 C CA . THR A 1 317 ? 31.266 5.968 -13.884 1.00 78.94 317 THR A CA 1
ATOM 2466 C C . THR A 1 317 ? 30.684 5.658 -12.508 1.00 78.94 317 THR A C 1
ATOM 2468 O O . THR A 1 317 ? 30.853 6.449 -11.583 1.00 78.94 317 THR A O 1
ATOM 2471 N N . PHE A 1 318 ? 30.049 4.500 -12.325 1.00 79.00 318 PHE A N 1
ATOM 2472 C CA . PHE A 1 318 ? 29.485 4.118 -11.026 1.00 79.00 318 PHE A CA 1
ATOM 2473 C C . PHE A 1 318 ? 30.560 3.849 -9.966 1.00 79.00 318 PHE A C 1
ATOM 2475 O O . PHE A 1 318 ? 30.398 4.247 -8.814 1.00 79.00 318 PHE A O 1
ATOM 2482 N N . GLN A 1 319 ? 31.679 3.229 -10.348 1.00 76.75 319 GLN A N 1
ATOM 2483 C CA . GLN A 1 319 ? 32.805 2.977 -9.443 1.00 76.75 319 GLN A CA 1
ATOM 2484 C C . GLN A 1 319 ? 33.445 4.277 -8.946 1.00 76.75 319 GLN A C 1
ATOM 2486 O O . GLN A 1 319 ? 33.746 4.396 -7.760 1.00 76.75 319 GLN A O 1
ATOM 2491 N N . GLN A 1 320 ? 33.604 5.275 -9.820 1.00 71.81 320 GLN A N 1
ATOM 2492 C CA . GLN A 1 320 ? 34.110 6.592 -9.426 1.00 71.81 320 GLN A CA 1
ATOM 2493 C C . GLN A 1 320 ? 33.204 7.267 -8.386 1.00 71.81 320 GLN A C 1
ATOM 2495 O O . GLN A 1 320 ? 33.709 7.781 -7.391 1.00 71.81 320 GLN A O 1
ATOM 2500 N N . HIS A 1 321 ? 31.879 7.202 -8.556 1.00 69.12 321 HIS A N 1
ATOM 2501 C CA . HIS A 1 321 ? 30.930 7.749 -7.576 1.00 69.12 321 HIS A CA 1
ATOM 2502 C C . HIS A 1 321 ? 31.006 7.032 -6.223 1.00 69.12 321 HIS A C 1
ATOM 2504 O O . HIS A 1 321 ? 30.989 7.690 -5.184 1.00 69.12 321 HIS A O 1
ATOM 2510 N N . ALA A 1 322 ? 31.152 5.703 -6.225 1.00 66.75 322 ALA A N 1
ATOM 2511 C CA . ALA A 1 322 ? 31.314 4.933 -4.995 1.00 66.75 322 ALA A CA 1
ATOM 2512 C C . ALA A 1 322 ? 32.588 5.335 -4.232 1.00 66.75 322 ALA A C 1
ATOM 2514 O O . ALA A 1 322 ? 32.549 5.494 -3.018 1.00 66.75 322 ALA A O 1
ATOM 2515 N N . HIS A 1 323 ? 33.707 5.566 -4.926 1.00 60.00 323 HIS A N 1
ATOM 2516 C CA . HIS A 1 323 ? 34.961 5.967 -4.281 1.00 60.00 323 HIS A CA 1
ATOM 2517 C C . HIS A 1 323 ? 34.919 7.367 -3.653 1.00 60.00 323 HIS A C 1
ATOM 2519 O O . HIS A 1 323 ? 35.535 7.573 -2.610 1.00 60.00 323 HIS A O 1
ATOM 2525 N N . VAL A 1 324 ? 34.182 8.316 -4.239 1.00 58.50 324 VAL A N 1
ATOM 2526 C CA . VAL A 1 324 ? 34.057 9.684 -3.698 1.00 58.50 324 VAL A CA 1
ATOM 2527 C C . VAL A 1 324 ? 33.263 9.708 -2.384 1.00 58.50 324 VAL A C 1
ATOM 2529 O O . VAL A 1 324 ? 33.605 10.472 -1.487 1.00 58.50 324 VAL A O 1
ATOM 2532 N N . GLN A 1 325 ? 32.259 8.840 -2.222 1.00 53.00 325 GLN A N 1
ATOM 2533 C CA . GLN A 1 325 ? 31.447 8.769 -0.997 1.00 53.00 325 GLN A CA 1
ATOM 2534 C C . GLN A 1 325 ? 32.159 8.136 0.210 1.00 53.00 325 GLN A C 1
ATOM 2536 O O . GLN A 1 325 ? 31.702 8.318 1.329 1.00 53.00 325 GLN A O 1
ATOM 2541 N N . TYR A 1 326 ? 33.258 7.403 0.008 1.00 48.03 326 TYR A N 1
ATOM 2542 C CA . TYR A 1 326 ? 34.037 6.794 1.099 1.00 48.03 326 TYR A CA 1
ATOM 2543 C C . TYR A 1 326 ? 35.195 7.674 1.602 1.00 48.03 326 TYR A C 1
ATOM 2545 O O . TYR A 1 326 ? 35.876 7.293 2.554 1.00 48.03 326 TYR A O 1
ATOM 2553 N N . ILE A 1 327 ? 35.455 8.813 0.951 1.00 45.31 327 ILE A N 1
ATOM 2554 C CA . ILE A 1 327 ? 36.557 9.734 1.285 1.00 45.31 327 ILE A CA 1
ATOM 2555 C C . ILE A 1 327 ? 36.040 11.022 1.965 1.00 45.31 327 ILE A C 1
ATOM 2557 O O . ILE A 1 327 ? 36.837 11.765 2.537 1.00 45.31 327 ILE A O 1
ATOM 2561 N N . ALA A 1 328 ? 34.726 11.268 1.942 1.00 40.59 328 ALA A N 1
ATOM 2562 C CA . ALA A 1 328 ? 34.047 12.350 2.664 1.00 40.59 328 ALA A CA 1
ATOM 2563 C C . ALA A 1 328 ? 33.409 11.831 3.960 1.00 40.59 328 ALA A C 1
ATOM 2565 O O . ALA A 1 328 ? 33.393 12.603 4.945 1.00 40.59 328 ALA A O 1
#

Secondary structure (DSSP, 8-state):
------PPPEE--HHHHHHHHHHHHHHH---HHHHHHHHHHHHHHTTEE-TTS-SSTTPPPHHHHHHHHHHH-----HHHHHHHHHHHHHHTT-TTT-TTHHHHHHHTTHHHHHHHHTTT---HHHHHHHHHHHHHHHTT-----------HHHHHHTTS-SHHHH-SS--HHHHHHHHHHHTT-HHHHHHHHHTTHHHHHHHHHH-GGGS-TTHHHHHHHHHHHHHS---HHHHHHHHTT----HHHHHHHHHHHHHHHHHHHHTTHHHHHHHHHHH-TT-HHHHHHHHHHHHHHTTSHHHHHHHHHTTSGGGHHHHHHHHHHHTT-

Foldseek 3Di:
DDDPPPDDFAEDDLVVLLVQLVCCCVVVVDDSVVSLVVSVVVCVVVRYDCLAYFSHHPDDQQLVVLLVVLQPPPDLPLVVLQVSLVSNVVSCVDSPGHVCSLQNCQQDCNLLSLLLNQLSDPDPVSNVSSLVSSLSNLVNPHQRDNDPDPDPSSVVSCLQVQLLSSDQQDELSSLSSLLSNLALDVVSLVVNVVSCVLLSLLVCLQVVVSYDVVVLLSSLSNLLSSLDDNPPVCVVCVVVVDDDPPVVVVVSVVRSLVSLVSNVVSPVLVRLLVVLVVCLPDPSSNVSSVSSLVSSPPDPVSVVSNVVSPVVVCVVSVVVSVVVVVVD

pLDDT: mean 79.09, std 17.3, range [24.64, 96.69]

Organism: Aphanomyces astaci (NCBI:txid112090)

Sequence (328 aa):
MASTTGAAKRHITQETFNECVRENMEEFDMIEEDAIADAVTQFESQGVDLSTIVKALDVVHPVLAALKVIEADESDDETCLHVQLVALQDQFKDAVGSSGAKELAGQINGPTILLQRLPAVQDVATRILLLSTLQSMVRCRSQIFLEVQSNDRSRRHLRRWGVVIACRHPDGRVLVVERFICAKNEVNKKRLTSHGIIARLVVLFRDRSMVPEGGTKDIADVIRVLTLHDDTYVVLLASVSIYISSQDRQHHFIHTHDIVKLFVEHGVIDAVLPYLRGVSSDPDTLSSWLAVVKQLAITEDTCRKLVAAGILDLLPTFQQHAHVQYIA

InterPro domains:
  IPR011989 Armadillo-like helical [G3DSA:1.25.10.10] (34-326)
  IPR016024 Armadillo-type fold [SSF48371] (96-318)

Radius of gyration: 23.5 Å; chains: 1; bounding box: 60×49×67 Å